Protein AF-A0A932VHF1-F1 (afdb_monomer)

Solvent-accessible surface area (backbone atoms only — not comparable to full-atom values): 12524 Å² total; per-residue (Å²): 137,82,85,86,87,88,78,86,77,78,75,85,73,81,81,75,73,77,76,68,84,76,72,81,66,93,43,79,64,59,48,52,52,53,51,49,56,51,50,53,49,51,51,52,50,51,52,53,49,53,52,50,49,54,50,52,52,52,50,52,52,50,52,51,50,53,51,51,51,53,52,51,55,52,51,53,54,53,53,50,54,52,50,52,55,51,48,54,52,49,52,53,49,49,52,54,50,51,52,50,52,49,51,53,49,52,50,51,60,72,61,60,41,48,7,35,42,37,37,33,39,36,25,66,66,60,70,96,43,62,35,36,40,38,37,25,50,72,85,39,83,73,49,74,48,72,38,45,49,69,54,38,51,43,22,30,73,65,37,74,43,80,78,45,73,48,78,43,72,51,42,78,45,39,40,33,46,37,38,44,41,82,93,46,71,40,63,45,72,47,77,44,80,33,42,63,45,23,34,34,38,35,39,39,36,31,52,94,78,41,56,49,77,49,75,51,74,46,75,51,74,90,127

Mean predicted aligned error: 18.84 Å

Sequence (223 aa):
MKLLLPLLLLSSLPLSAQQKPAQPPQSKEDAAKALRTLQDQIETMRKQRLELEAQAERTLSLEVGERAKRLAMGGEAGALQKLEFLLDSAQNRLIVQRDRIRLLKDVAATNQQTAVVVVLLRADVLPAGALTAALTVDGNPLSTVRLTPVRAKAVAAGAADELYRAEIAPTGHTLKLDFTGQGLTAGESITIPAAPNQVTYVEFVITARKMTATTWTNRATPF

pLDDT: mean 79.03, std 17.4, range [29.81, 95.38]

Nearest PDB structures (foldseek):
  7pmy-assembly1_A  TM=6.555E-01  e=2.485E-03  Homo sapiens
  5a9i-assembly3_C  TM=6.513E-01  e=3.321E-03  Rattus norvegicus
  6d10-assembly1_A  TM=5.425E-01  e=3.007E-02  Pseudomonas aeruginosa PAO1
  5imw-assembly1_A  TM=3.727E-01  e=4.329E-01  Streptococcus intermedius
  7s62-assembly1_A  TM=2.993E-01  e=1.741E+00  Xenopus laevis

Radius of gyration: 53.98 Å; Cα contacts (8 Å, |Δi|>4): 288; chains: 1; bounding box: 94×39×143 Å

Secondary structure (DSSP, 8-state):
----------------------PPPSSHHHHHHHHHHHHHHHHHHHHHHHHHHHHHHHHHHHHHHHHHHHHHHHHHHHHHHHHHHHHHHHHHHHHHHHHHHHHHHHHHHHT---EEEEEEEEES---SS-EEEEEEETTEEEEEEEE-HHHHHHHHTT--EEEEEEEE-SSEEEEEEEEEETTEEEEEEEEEE--TTEEEEEEEEEETTEEEEEEEEEEPPP-

Foldseek 3Di:
DDDDDDDDDPDDPPPPPVCPPPDDDPDPVVVVVVVVVVVVVVVVVVVVVVVVVVVVVVVVVVVVVVVVVVVVVVVVVVVVVVVVVVVVVVVVVVVVVVVVVVVVVVVVVVPCLWFKEWEKEAEQDDPQAKKWKWKDKQNHTDDIDIQGSVNSVVRNVGDIDTRDMDTDDQAWMKMKIWMDDDPQTEIDIDIDRTHGQKYKYKYWYHYPSYIDIDIDMDRHDDD

Structure (mmCIF, N/CA/C/O backbone):
data_AF-A0A932VHF1-F1
#
_entry.id   AF-A0A932VHF1-F1
#
loop_
_atom_site.group_PDB
_atom_site.id
_atom_site.type_symbol
_atom_site.label_atom_id
_atom_site.label_alt_id
_atom_site.label_comp_id
_atom_site.label_asym_id
_atom_site.label_entity_id
_atom_site.label_seq_id
_atom_site.pdbx_PDB_ins_code
_atom_site.Cartn_x
_atom_site.Cartn_y
_atom_site.Cartn_z
_atom_site.occupancy
_atom_site.B_iso_or_equiv
_atom_site.auth_seq_id
_atom_site.auth_comp_id
_atom_site.auth_asym_id
_atom_site.auth_atom_id
_atom_site.pdbx_PDB_model_num
ATOM 1 N N . MET A 1 1 ? -14.701 -26.253 72.334 1.00 38.03 1 MET A N 1
ATOM 2 C CA . MET A 1 1 ? -14.479 -25.123 71.403 1.00 38.03 1 MET A CA 1
ATOM 3 C C . MET A 1 1 ? -15.393 -23.976 71.801 1.00 38.03 1 MET A C 1
ATOM 5 O O . MET A 1 1 ? -16.569 -24.204 72.039 1.00 38.03 1 MET A O 1
ATOM 9 N N . LYS A 1 2 ? -14.803 -22.790 71.965 1.00 36.72 2 LYS A N 1
ATOM 10 C CA . LYS A 1 2 ? -15.413 -21.512 72.357 1.00 36.72 2 LYS A CA 1
ATOM 11 C C . LYS A 1 2 ? -16.277 -20.910 71.228 1.00 36.72 2 LYS A C 1
ATOM 13 O O . LYS A 1 2 ? -15.785 -20.854 70.111 1.00 36.72 2 LYS A O 1
ATOM 18 N N . LEU A 1 3 ? -17.493 -20.462 71.595 1.00 33.34 3 LEU A N 1
ATOM 19 C CA . LEU A 1 3 ? -18.133 -19.132 71.385 1.00 33.34 3 LEU A CA 1
ATOM 20 C C . LEU A 1 3 ? -18.044 -18.473 69.982 1.00 33.34 3 LEU A C 1
ATOM 22 O O . LEU A 1 3 ? -16.965 -18.364 69.424 1.00 33.34 3 LEU A O 1
ATOM 26 N N . LEU A 1 4 ? -19.117 -17.923 69.394 1.00 36.47 4 LEU A N 1
ATOM 27 C CA . LEU A 1 4 ? -19.963 -16.860 69.958 1.00 36.47 4 LEU A CA 1
ATOM 28 C C . LEU A 1 4 ? -21.414 -16.862 69.425 1.00 36.47 4 LEU A C 1
ATOM 30 O O . LEU A 1 4 ? -21.669 -17.068 68.242 1.00 36.47 4 LEU A O 1
ATOM 34 N N . LEU A 1 5 ? -22.322 -16.560 70.358 1.00 32.38 5 LEU A N 1
ATOM 35 C CA . LEU A 1 5 ? -23.770 -16.364 70.262 1.00 32.38 5 LEU A CA 1
ATOM 36 C C . LEU A 1 5 ? -24.205 -15.167 69.387 1.00 32.38 5 LEU A C 1
ATOM 38 O O . LEU A 1 5 ? -23.588 -14.105 69.465 1.00 32.38 5 LEU A O 1
ATOM 42 N N . PRO A 1 6 ? -25.386 -15.263 68.751 1.00 42.19 6 PRO A N 1
ATOM 43 C CA . PRO A 1 6 ? -26.281 -14.145 68.477 1.00 42.19 6 PRO A CA 1
ATOM 44 C C . PRO A 1 6 ? -27.380 -14.076 69.556 1.00 42.19 6 PRO A C 1
ATOM 46 O O . PRO A 1 6 ? -28.031 -15.081 69.809 1.00 42.19 6 PRO A O 1
ATOM 49 N N . LEU A 1 7 ? -27.617 -12.923 70.188 1.00 34.75 7 LEU A N 1
ATOM 50 C CA . LEU A 1 7 ? -28.942 -12.533 70.708 1.00 34.75 7 LEU A CA 1
ATOM 51 C C . LEU A 1 7 ? -28.862 -11.099 71.252 1.00 34.75 7 LEU A C 1
ATOM 53 O O . LEU A 1 7 ? -28.444 -10.858 72.384 1.00 34.75 7 LEU A O 1
ATOM 57 N N . LEU A 1 8 ? -29.259 -10.130 70.430 1.00 37.12 8 LEU A N 1
ATOM 58 C CA . LEU A 1 8 ? -29.641 -8.810 70.921 1.00 37.12 8 LEU A CA 1
ATOM 59 C C . LEU A 1 8 ? -30.986 -8.975 71.635 1.00 37.12 8 LEU A C 1
ATOM 61 O O . LEU A 1 8 ? -32.033 -9.101 71.003 1.00 37.12 8 LEU A O 1
ATOM 65 N N . LEU A 1 9 ? -30.917 -9.042 72.964 1.00 32.25 9 LEU A N 1
ATOM 66 C CA . LEU A 1 9 ? -32.051 -8.929 73.871 1.00 32.25 9 LEU A CA 1
ATOM 67 C C . LEU A 1 9 ? -32.756 -7.592 73.617 1.00 32.25 9 LEU A C 1
ATOM 69 O O . LEU A 1 9 ? -32.236 -6.529 73.957 1.00 32.25 9 LEU A O 1
ATOM 73 N N . LEU A 1 10 ? -33.951 -7.665 73.027 1.00 36.75 10 LEU A N 1
ATOM 74 C CA . LEU A 1 10 ? -34.942 -6.604 73.128 1.00 36.75 10 LEU A CA 1
ATOM 75 C C . LEU A 1 10 ? -35.230 -6.363 74.615 1.00 36.75 10 LEU A C 1
ATOM 77 O O . LEU A 1 10 ? -35.724 -7.242 75.320 1.00 36.75 10 LEU A O 1
ATOM 81 N N . SER A 1 11 ? -34.852 -5.167 75.056 1.00 36.19 11 SER A N 1
ATOM 82 C CA . SER A 1 11 ? -35.578 -4.315 75.996 1.00 36.19 11 SER A CA 1
ATOM 83 C C . SER A 1 11 ? -36.578 -5.018 76.920 1.00 36.19 11 SER A C 1
ATOM 85 O O . SER A 1 11 ? -37.748 -5.229 76.602 1.00 36.19 11 SER A O 1
ATOM 87 N N . SER A 1 12 ? -36.118 -5.238 78.149 1.00 34.84 12 SER A N 1
ATOM 88 C CA . SER A 1 12 ? -36.945 -5.266 79.347 1.00 34.84 12 SER A CA 1
ATOM 89 C C . SER A 1 12 ? -37.823 -4.009 79.419 1.00 34.84 12 SER A C 1
ATOM 91 O O . SER A 1 12 ? -37.374 -2.951 79.860 1.00 34.84 12 SER A O 1
ATOM 93 N N . LEU A 1 13 ? -39.083 -4.125 79.009 1.00 38.25 13 LEU A N 1
ATOM 94 C CA . LEU A 1 13 ? -40.148 -3.299 79.565 1.00 38.25 13 LEU A CA 1
ATOM 95 C C . LEU A 1 13 ? -40.431 -3.851 80.967 1.00 38.25 13 LEU A C 1
ATOM 97 O O . LEU A 1 13 ? -40.866 -5.002 81.073 1.00 38.25 13 LEU A O 1
ATOM 101 N N . PRO A 1 14 ? -40.189 -3.098 82.055 1.00 37.16 14 PRO A N 1
ATOM 102 C CA . PRO A 1 14 ? -40.744 -3.478 83.334 1.00 37.16 14 PRO A CA 1
ATOM 103 C C . PRO A 1 14 ? -42.253 -3.299 83.205 1.00 37.16 14 PRO A C 1
ATOM 105 O O . PRO A 1 14 ? -42.772 -2.183 83.148 1.00 37.16 14 PRO A O 1
ATOM 108 N N . LEU A 1 15 ? -42.965 -4.419 83.149 1.00 29.81 15 LEU A N 1
ATOM 109 C CA . LEU A 1 15 ? -44.373 -4.467 83.493 1.00 29.81 15 LEU A CA 1
ATOM 110 C C . LEU A 1 15 ? -44.467 -4.178 84.999 1.00 29.81 15 LEU A C 1
ATOM 112 O O . LEU A 1 15 ? -44.693 -5.072 85.808 1.00 29.81 15 LEU A O 1
ATOM 116 N N . SER A 1 16 ? -44.259 -2.921 85.390 1.00 34.78 16 SER A N 1
ATOM 117 C CA . SER A 1 16 ? -44.627 -2.416 86.708 1.00 34.78 16 SER A CA 1
ATOM 118 C C . SER A 1 16 ? -46.145 -2.265 86.741 1.00 34.78 16 SER A C 1
ATOM 120 O O . SER A 1 16 ? -46.686 -1.170 86.869 1.00 34.78 16 SER A O 1
ATOM 122 N N . ALA A 1 17 ? -46.849 -3.393 86.632 1.00 36.09 17 ALA A N 1
ATOM 123 C CA . ALA A 1 17 ? -48.134 -3.543 87.279 1.00 36.09 17 ALA A CA 1
ATOM 124 C C . ALA A 1 17 ? -47.831 -3.521 88.779 1.00 36.09 17 ALA A C 1
ATOM 126 O O . ALA A 1 17 ? -47.558 -4.543 89.403 1.00 36.09 17 ALA A O 1
ATOM 127 N N . GLN A 1 18 ? -47.782 -2.317 89.341 1.00 34.38 18 GLN A N 1
ATOM 128 C CA . GLN A 1 18 ? -47.737 -2.102 90.772 1.00 34.38 18 GLN A CA 1
ATOM 129 C C . GLN A 1 18 ? -49.054 -2.653 91.328 1.00 34.38 18 GLN A C 1
ATOM 131 O O . GLN A 1 18 ? -50.063 -1.955 91.405 1.00 34.38 18 GLN A O 1
ATOM 136 N N . GLN A 1 19 ? -49.054 -3.949 91.652 1.00 36.16 19 GLN A N 1
ATOM 137 C CA . GLN A 1 19 ? -50.056 -4.606 92.479 1.00 36.16 19 GLN A CA 1
ATOM 138 C C . GLN A 1 19 ? -50.020 -3.929 93.848 1.00 36.16 19 GLN A C 1
ATOM 140 O O . GLN A 1 19 ? -49.350 -4.359 94.783 1.00 36.16 19 GLN A O 1
ATOM 145 N N . LYS A 1 20 ? -50.753 -2.822 93.958 1.00 35.47 20 LYS A N 1
ATOM 146 C CA . LYS A 1 20 ? -51.320 -2.380 95.224 1.00 35.47 20 LYS A CA 1
ATOM 147 C C . LYS A 1 20 ? -52.225 -3.529 95.694 1.00 35.47 20 LYS A C 1
ATOM 149 O O . LYS A 1 20 ? -52.993 -4.029 94.868 1.00 35.47 20 LYS A O 1
ATOM 154 N N . PRO A 1 21 ? -52.118 -4.005 96.945 1.00 37.16 21 PRO A N 1
ATOM 155 C CA . PRO A 1 21 ? -52.863 -5.176 97.388 1.00 37.16 21 PRO A CA 1
ATOM 156 C C . PRO A 1 21 ? -54.357 -4.864 97.280 1.00 37.16 21 PRO A C 1
ATOM 158 O O . PRO A 1 21 ? -54.880 -4.034 98.020 1.00 37.16 21 PRO A O 1
ATOM 161 N N . ALA A 1 22 ? -55.034 -5.479 96.312 1.00 42.94 22 ALA A N 1
ATOM 162 C CA . ALA A 1 22 ? -56.477 -5.390 96.205 1.00 42.94 22 ALA A CA 1
ATOM 163 C C . ALA A 1 22 ? -57.060 -6.233 97.341 1.00 42.94 22 ALA A C 1
ATOM 165 O O . ALA A 1 22 ? -57.034 -7.464 97.301 1.00 42.94 22 ALA A O 1
ATOM 166 N N . GLN A 1 23 ? -57.529 -5.553 98.386 1.00 54.56 23 GLN A N 1
ATOM 167 C CA . GLN A 1 23 ? -58.406 -6.131 99.397 1.00 54.56 23 GLN A CA 1
ATOM 168 C C . GLN A 1 23 ? -59.559 -6.888 98.710 1.00 54.56 23 GLN A C 1
ATOM 170 O O . GLN A 1 23 ? -60.084 -6.400 97.704 1.00 54.56 23 GLN A O 1
ATOM 175 N N . PRO A 1 24 ? -59.960 -8.067 99.222 1.00 45.88 24 PRO A N 1
ATOM 176 C CA . PRO A 1 24 ? -61.047 -8.835 98.629 1.00 45.88 24 PRO A CA 1
ATOM 177 C C . PRO A 1 24 ? -62.340 -7.997 98.629 1.00 45.88 24 PRO A C 1
ATOM 179 O O . PRO A 1 24 ? -62.633 -7.335 99.629 1.00 45.88 24 PRO A O 1
ATOM 182 N N . PRO A 1 25 ? -63.113 -7.992 97.528 1.00 45.28 25 PRO A N 1
ATOM 183 C CA . PRO A 1 25 ? -64.295 -7.147 97.398 1.00 45.28 25 PRO A CA 1
ATOM 184 C C . PRO A 1 25 ? -65.364 -7.584 98.405 1.00 45.28 25 PRO A C 1
ATOM 186 O O . PRO A 1 25 ? -65.826 -8.723 98.376 1.00 45.28 25 PRO A O 1
ATOM 189 N N . GLN A 1 26 ? -65.767 -6.676 99.298 1.00 53.22 26 GLN A N 1
ATOM 190 C CA . GLN A 1 26 ? -66.780 -6.952 100.324 1.00 53.22 26 GLN A CA 1
ATOM 191 C C . GLN A 1 26 ? -68.229 -6.893 99.791 1.00 53.22 26 GLN A C 1
ATOM 193 O O . GLN A 1 26 ? -69.165 -7.168 100.537 1.00 53.22 26 GLN A O 1
ATOM 198 N N . SER A 1 27 ? -68.443 -6.627 98.494 1.00 59.09 27 SER A N 1
ATOM 199 C CA . SER A 1 27 ? -69.747 -6.748 97.829 1.00 59.09 27 SER A CA 1
ATOM 200 C C . SER A 1 27 ? -69.594 -7.090 96.335 1.00 59.09 27 SER A C 1
ATOM 202 O O . SER A 1 27 ? -68.606 -6.725 95.693 1.00 59.09 27 SER A O 1
ATOM 204 N N . LYS A 1 28 ? -70.580 -7.788 95.745 1.00 60.84 28 LYS A N 1
ATOM 205 C CA . LYS A 1 28 ? -70.592 -8.154 94.308 1.00 60.84 28 LYS A CA 1
ATOM 206 C C . LYS A 1 28 ? -70.558 -6.931 93.375 1.00 60.84 28 LYS A C 1
ATOM 208 O O . LYS A 1 28 ? -70.163 -7.049 92.218 1.00 60.84 28 LYS A O 1
ATOM 213 N N . GLU A 1 29 ? -70.965 -5.769 93.874 1.00 67.00 29 GLU A N 1
ATOM 214 C CA . GLU A 1 29 ? -71.113 -4.533 93.106 1.00 67.00 29 GLU A CA 1
ATOM 215 C C . GLU A 1 29 ? -69.773 -3.802 92.912 1.00 67.00 29 GLU A C 1
ATOM 217 O O . GLU A 1 29 ? -69.494 -3.286 91.827 1.00 67.00 29 GLU A O 1
ATOM 222 N N . ASP A 1 30 ? -68.884 -3.852 93.909 1.00 65.94 30 ASP A N 1
ATOM 223 C CA . ASP A 1 30 ? -67.534 -3.277 93.824 1.00 65.94 30 ASP A CA 1
ATOM 224 C C . ASP A 1 30 ? -66.608 -4.109 92.927 1.00 65.94 30 ASP A C 1
ATOM 226 O O . ASP A 1 30 ? -65.811 -3.560 92.162 1.00 65.94 30 ASP A O 1
ATOM 230 N N . ALA A 1 31 ? -66.778 -5.436 92.934 1.00 69.44 31 ALA A N 1
ATOM 231 C CA . ALA A 1 31 ? -66.100 -6.329 91.996 1.00 69.44 31 ALA A CA 1
ATOM 232 C C . ALA A 1 31 ? -66.502 -6.033 90.538 1.00 69.44 31 ALA A C 1
ATOM 234 O O . ALA A 1 31 ? -65.650 -6.003 89.650 1.00 69.44 31 ALA A O 1
ATOM 235 N N . ALA A 1 32 ? -67.785 -5.752 90.285 1.00 78.69 32 ALA A N 1
ATOM 236 C CA . ALA A 1 32 ? -68.273 -5.401 88.953 1.00 78.69 32 ALA A CA 1
ATOM 237 C C . ALA A 1 32 ? -67.729 -4.045 88.462 1.00 78.69 32 ALA A C 1
ATOM 239 O O . ALA A 1 32 ? -67.396 -3.908 87.284 1.00 78.69 32 ALA A O 1
ATOM 240 N N . LYS A 1 33 ? -67.585 -3.053 89.352 1.00 79.81 33 LYS A N 1
ATOM 241 C CA . LYS A 1 33 ? -66.959 -1.759 89.021 1.00 79.81 33 LYS A CA 1
ATOM 242 C C . LYS A 1 33 ? -65.469 -1.906 88.706 1.00 79.81 33 LYS A C 1
ATOM 244 O O . LYS A 1 33 ? -65.022 -1.362 87.701 1.00 79.81 33 LYS A O 1
ATOM 249 N N . ALA A 1 34 ? -64.729 -2.687 89.496 1.00 76.69 34 ALA A N 1
ATOM 250 C CA . ALA A 1 34 ? -63.311 -2.956 89.246 1.00 76.69 34 ALA A CA 1
ATOM 251 C C . ALA A 1 34 ? -63.085 -3.668 87.897 1.00 76.69 34 ALA A C 1
ATOM 253 O O . ALA A 1 34 ? -62.189 -3.297 87.136 1.00 76.69 34 ALA A O 1
ATOM 254 N N . LEU A 1 35 ? -63.941 -4.639 87.556 1.00 81.75 35 LEU A N 1
ATOM 255 C CA . LEU A 1 35 ? -63.897 -5.317 86.258 1.00 81.75 35 LEU A CA 1
ATOM 256 C C . LEU A 1 35 ? -64.173 -4.358 85.094 1.00 81.75 35 LEU A C 1
ATOM 258 O O . LEU A 1 35 ? -63.446 -4.405 84.108 1.00 81.75 35 LEU A O 1
ATOM 262 N N . ARG A 1 36 ? -65.146 -3.444 85.224 1.00 82.00 36 ARG A N 1
ATOM 263 C CA . ARG A 1 36 ? -65.405 -2.410 84.204 1.00 82.00 36 ARG A CA 1
ATOM 264 C C . ARG A 1 36 ? -64.213 -1.472 84.020 1.00 82.00 36 ARG A C 1
ATOM 266 O O . ARG A 1 36 ? -63.794 -1.255 82.892 1.00 82.00 36 ARG A O 1
ATOM 273 N N . THR A 1 37 ? -63.594 -1.002 85.106 1.00 85.06 37 THR A N 1
ATOM 274 C CA . THR A 1 37 ? -62.398 -0.145 85.005 1.00 85.06 37 THR A CA 1
ATOM 275 C C . THR A 1 37 ? -61.206 -0.855 84.362 1.00 85.06 37 THR A C 1
ATOM 277 O O . THR A 1 37 ? -60.460 -0.239 83.606 1.00 85.06 37 THR A O 1
ATOM 280 N N . LEU A 1 38 ? -61.036 -2.159 84.616 1.00 82.62 38 LEU A N 1
ATOM 281 C CA . LEU A 1 38 ? -60.012 -2.966 83.949 1.00 82.62 38 LEU A CA 1
ATOM 282 C C . LEU A 1 38 ? -60.337 -3.172 82.465 1.00 82.62 38 LEU A C 1
ATOM 284 O O . LEU A 1 38 ? -59.434 -3.166 81.633 1.00 82.62 38 LEU A O 1
ATOM 288 N N . GLN A 1 39 ? -61.614 -3.323 82.122 1.00 86.81 39 GLN A N 1
ATOM 289 C CA . GLN A 1 39 ? -62.068 -3.473 80.744 1.00 86.81 39 GLN A CA 1
ATOM 290 C C . GLN A 1 39 ? -61.815 -2.193 79.929 1.00 86.81 39 GLN A C 1
ATOM 292 O O . GLN A 1 39 ? -61.227 -2.272 78.851 1.00 86.81 39 GLN A O 1
ATOM 297 N N . ASP A 1 40 ? -62.111 -1.020 80.494 1.00 89.62 40 ASP A N 1
ATOM 298 C CA . ASP A 1 40 ? -61.806 0.282 79.883 1.00 89.62 40 ASP A CA 1
ATOM 299 C C . ASP A 1 40 ? -60.289 0.515 79.739 1.00 89.62 40 ASP A C 1
ATOM 301 O O . ASP A 1 40 ? -59.812 1.033 78.723 1.00 89.62 40 ASP A O 1
ATOM 305 N N . GLN A 1 41 ? -59.491 0.086 80.727 1.00 87.25 41 GLN A N 1
ATOM 306 C CA . GLN A 1 41 ? -58.026 0.115 80.633 1.00 87.25 41 GLN A CA 1
ATOM 307 C C . GLN A 1 41 ? -57.501 -0.785 79.508 1.00 87.25 41 GLN A C 1
ATOM 309 O O . GLN A 1 41 ? -56.590 -0.403 78.779 1.00 87.25 41 GLN A O 1
ATOM 314 N N . ILE A 1 42 ? -58.088 -1.964 79.305 1.00 88.31 42 ILE A N 1
ATOM 315 C CA . ILE A 1 42 ? -57.703 -2.846 78.197 1.00 88.31 42 ILE A CA 1
ATOM 316 C C . ILE A 1 42 ? -58.061 -2.211 76.848 1.00 88.31 42 ILE A C 1
ATOM 318 O O . ILE A 1 42 ? -57.267 -2.288 75.909 1.00 88.31 42 ILE A O 1
ATOM 322 N N . GLU A 1 43 ? -59.222 -1.568 76.726 1.00 91.00 43 GLU A N 1
ATOM 323 C CA . GLU A 1 43 ? -59.622 -0.899 75.484 1.00 91.00 43 GLU A CA 1
ATOM 324 C C . GLU A 1 43 ? -58.734 0.302 75.149 1.00 91.00 43 GLU A C 1
ATOM 326 O O . GLU A 1 43 ? -58.304 0.458 74.003 1.00 91.00 43 GLU A O 1
ATOM 331 N N . THR A 1 44 ? -58.398 1.120 76.145 1.00 90.25 44 THR A N 1
ATOM 332 C CA . THR A 1 44 ? -57.468 2.247 75.974 1.00 90.25 44 THR A CA 1
ATOM 333 C C . THR A 1 44 ? -56.061 1.777 75.609 1.00 90.25 44 THR A C 1
ATOM 335 O O . THR A 1 44 ? -55.486 2.290 74.648 1.00 90.25 44 THR A O 1
ATOM 338 N N . MET A 1 45 ? -55.541 0.739 76.270 1.00 85.31 45 MET A N 1
ATOM 339 C CA . MET A 1 45 ? -54.242 0.144 75.929 1.00 85.31 45 MET A CA 1
ATOM 340 C C . MET A 1 45 ? -54.227 -0.458 74.517 1.00 85.31 45 MET A C 1
ATOM 342 O O . MET A 1 45 ? -53.226 -0.358 73.810 1.00 85.31 45 MET A O 1
ATOM 346 N N . ARG A 1 46 ? -55.337 -1.054 74.062 1.00 90.56 46 ARG A N 1
ATOM 347 C CA . ARG A 1 46 ? -55.466 -1.555 72.682 1.00 90.56 46 ARG A CA 1
ATOM 348 C C . ARG A 1 46 ? -55.432 -0.426 71.655 1.00 90.56 46 ARG A C 1
ATOM 350 O O . ARG A 1 46 ? -54.751 -0.572 70.644 1.00 90.56 46 ARG A O 1
ATOM 357 N N . LYS A 1 47 ? -56.116 0.693 71.917 1.00 92.00 47 LYS A N 1
ATOM 358 C CA . LYS A 1 47 ? -56.074 1.879 71.044 1.00 92.00 47 LYS A CA 1
ATOM 359 C C . LYS A 1 47 ? -54.668 2.473 70.967 1.00 92.00 47 LYS A C 1
ATOM 361 O O . LYS A 1 47 ? -54.169 2.687 69.869 1.00 92.00 47 LYS A O 1
ATOM 366 N N . GLN A 1 48 ? -54.000 2.641 72.108 1.00 89.69 48 GLN A N 1
ATOM 367 C CA . GLN A 1 48 ? -52.619 3.134 72.154 1.00 89.69 48 GLN A CA 1
ATOM 368 C C . GLN A 1 48 ? -51.648 2.206 71.420 1.00 89.69 48 GLN A C 1
ATOM 370 O O . GLN A 1 48 ? -50.780 2.675 70.691 1.00 89.69 48 GLN A O 1
ATOM 375 N N . ARG A 1 49 ? -51.809 0.884 71.564 1.00 87.44 49 ARG A N 1
ATOM 376 C CA . ARG A 1 49 ? -50.998 -0.085 70.820 1.00 87.44 49 ARG A CA 1
ATOM 377 C C . ARG A 1 49 ? -51.198 0.062 69.314 1.00 87.44 49 ARG A C 1
ATOM 379 O O . ARG A 1 49 ? -50.211 0.079 68.592 1.00 87.44 49 ARG A O 1
ATOM 386 N N . LEU A 1 50 ? -52.443 0.198 68.859 1.00 93.12 50 LEU A N 1
ATOM 387 C CA . LEU A 1 50 ? -52.759 0.372 67.442 1.00 93.12 50 LEU A CA 1
ATOM 388 C C . LEU A 1 50 ? -52.143 1.663 66.877 1.00 93.12 50 LEU A C 1
ATOM 390 O O . LEU A 1 50 ? -51.590 1.659 65.783 1.00 93.12 50 LEU A O 1
ATOM 394 N N . GLU A 1 51 ? -52.207 2.765 67.627 1.00 92.25 51 GLU A N 1
ATOM 395 C CA . GLU A 1 51 ? -51.606 4.039 67.220 1.00 92.25 51 GLU A CA 1
ATOM 396 C C . GLU A 1 51 ? -50.079 3.969 67.162 1.00 92.25 51 GLU A C 1
ATOM 398 O O . GLU A 1 51 ? -49.480 4.460 66.205 1.00 92.25 51 GLU A O 1
ATOM 403 N N . LEU A 1 52 ? -49.444 3.330 68.149 1.00 88.94 52 LEU A N 1
ATOM 404 C CA . LEU A 1 52 ? -47.996 3.123 68.160 1.00 88.94 52 LEU A CA 1
ATOM 405 C C . LEU A 1 52 ? -47.544 2.194 67.033 1.00 88.94 52 LEU A C 1
ATOM 407 O O . LEU A 1 52 ? -46.515 2.447 66.416 1.00 88.94 52 LEU A O 1
ATOM 411 N N . GLU A 1 53 ? -48.315 1.151 66.738 1.00 88.50 53 GLU A N 1
ATOM 412 C CA . GLU A 1 53 ? -48.051 0.237 65.628 1.00 88.50 53 GLU A CA 1
ATOM 413 C C . GLU A 1 53 ? -48.171 0.966 64.282 1.00 88.50 53 GLU A C 1
ATOM 415 O O . GLU A 1 53 ? -47.259 0.888 63.463 1.00 88.50 53 GLU A O 1
ATOM 420 N N . ALA A 1 54 ? -49.201 1.800 64.105 1.00 91.31 54 ALA A N 1
ATOM 421 C CA . ALA A 1 54 ? -49.352 2.636 62.915 1.00 91.31 54 ALA A CA 1
ATOM 422 C C . ALA A 1 54 ? -48.245 3.701 62.782 1.00 91.31 54 ALA A C 1
ATOM 424 O O . ALA A 1 54 ? -47.800 4.006 61.673 1.00 91.31 54 ALA A O 1
ATOM 425 N N . GLN A 1 55 ? -47.782 4.289 63.890 1.00 90.50 55 GLN A N 1
ATOM 426 C CA . GLN A 1 55 ? -46.643 5.212 63.874 1.00 90.50 55 GLN A CA 1
ATOM 427 C C . GLN A 1 55 ? -45.338 4.493 63.524 1.00 90.50 55 GLN A C 1
ATOM 429 O O . GLN A 1 55 ? -44.587 4.996 62.689 1.00 90.50 55 GLN A O 1
ATOM 434 N N . ALA A 1 56 ? -45.098 3.316 64.103 1.00 87.69 56 ALA A N 1
ATOM 435 C CA . ALA A 1 56 ? -43.929 2.495 63.810 1.00 87.69 56 ALA A CA 1
ATOM 436 C C . ALA A 1 56 ? -43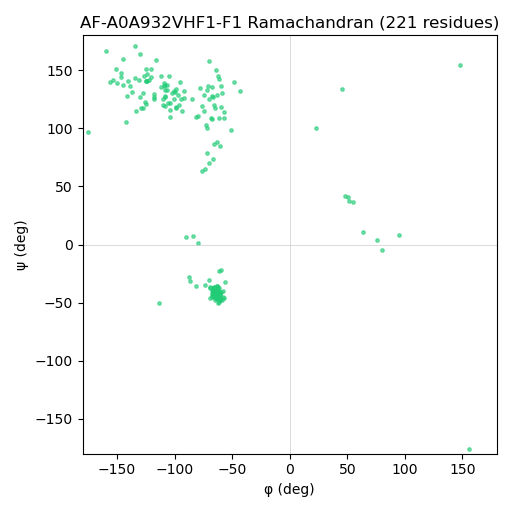.913 2.024 62.349 1.00 87.69 56 ALA A C 1
ATOM 438 O O . ALA A 1 56 ? -42.867 2.039 61.707 1.00 87.69 56 ALA A O 1
ATOM 439 N N . GLU A 1 57 ? -45.067 1.658 61.790 1.00 92.06 57 GLU A N 1
ATOM 440 C CA . GLU A 1 57 ? -45.183 1.255 60.387 1.00 92.06 57 GLU A CA 1
ATOM 441 C C . GLU A 1 57 ? -44.910 2.426 59.429 1.00 92.06 57 GLU A C 1
ATOM 443 O O . GLU A 1 57 ? -44.231 2.267 58.409 1.00 92.06 57 GLU A O 1
ATOM 448 N N . ARG A 1 58 ? -45.356 3.640 59.781 1.00 90.00 58 ARG A N 1
ATOM 449 C CA . ARG A 1 58 ? -45.047 4.857 59.013 1.00 90.00 58 ARG A CA 1
ATOM 450 C C . ARG A 1 58 ? -43.561 5.200 59.040 1.00 90.00 58 ARG A C 1
ATOM 452 O O . ARG A 1 58 ? -43.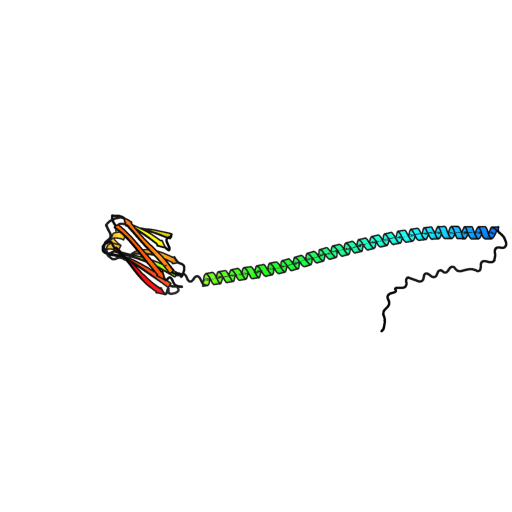010 5.524 57.990 1.00 90.00 58 ARG A O 1
ATOM 459 N N . THR A 1 59 ? -42.906 5.139 60.199 1.00 91.19 59 THR A N 1
ATOM 460 C CA . THR A 1 59 ? -41.466 5.431 60.293 1.00 91.19 59 THR A CA 1
ATOM 461 C C . THR A 1 59 ? -40.638 4.386 59.554 1.00 91.19 59 THR A C 1
ATOM 463 O O . THR A 1 59 ? -39.760 4.762 58.781 1.00 91.19 59 THR A O 1
ATOM 466 N N . LEU A 1 60 ? -40.980 3.099 59.681 1.00 89.81 60 LEU A N 1
ATOM 467 C CA . LEU A 1 60 ? -40.355 2.022 58.907 1.00 89.81 60 LEU A CA 1
ATOM 468 C C . LEU A 1 60 ? -40.494 2.248 57.402 1.00 89.81 60 LEU A C 1
ATOM 470 O O . LEU A 1 60 ? -39.518 2.122 56.668 1.00 89.81 60 LEU A O 1
ATOM 474 N N . SER A 1 61 ? -41.684 2.627 56.936 1.00 88.94 61 SER A N 1
ATOM 475 C CA . SER A 1 61 ? -41.925 2.884 55.513 1.00 88.94 61 SER A CA 1
ATOM 476 C C . SER A 1 61 ? -41.064 4.037 54.982 1.00 88.94 61 SER A C 1
ATOM 478 O O . SER A 1 61 ? -40.507 3.944 53.886 1.00 88.94 61 SER A O 1
ATOM 480 N N . LEU A 1 62 ? -40.903 5.105 55.770 1.00 91.50 62 LEU A N 1
ATOM 481 C CA . LEU A 1 62 ? -40.047 6.242 55.419 1.00 91.50 62 LEU A CA 1
ATOM 482 C C . LEU A 1 62 ? -38.562 5.862 55.404 1.00 91.50 62 LEU A C 1
ATOM 484 O O . LEU A 1 62 ? -37.856 6.194 54.454 1.00 91.50 62 LEU A O 1
ATOM 488 N N . GLU A 1 63 ? -38.086 5.130 56.412 1.00 89.88 63 GLU A N 1
ATOM 489 C CA . GLU A 1 63 ? -36.692 4.677 56.477 1.00 89.88 63 GLU A CA 1
ATOM 490 C C . GLU A 1 63 ? -36.341 3.717 55.339 1.00 89.88 63 GLU A C 1
ATOM 492 O O . GLU A 1 63 ? -35.271 3.827 54.735 1.00 89.88 63 GLU A O 1
ATOM 497 N N . VAL A 1 64 ? -37.248 2.794 55.011 1.00 90.50 64 VAL A N 1
ATOM 498 C CA . VAL A 1 64 ? -37.082 1.878 53.879 1.00 90.50 64 VAL A CA 1
ATOM 499 C C . VAL A 1 64 ? -37.043 2.659 52.564 1.00 90.50 64 VAL A C 1
ATOM 501 O O . VAL A 1 64 ? -36.167 2.394 51.738 1.00 90.50 64 VAL A O 1
ATOM 504 N N . GLY A 1 65 ? -37.913 3.657 52.387 1.00 88.19 65 GLY A N 1
ATOM 505 C CA . GLY A 1 65 ? -37.905 4.538 51.215 1.00 88.19 65 GLY A CA 1
ATOM 506 C C . GLY A 1 65 ? -36.598 5.325 51.064 1.00 88.19 65 GLY A C 1
ATOM 507 O O . GLY A 1 65 ? -35.982 5.318 49.997 1.00 88.19 65 GLY A O 1
ATOM 508 N N . GLU A 1 66 ? -36.117 5.939 52.145 1.00 88.69 66 GLU A N 1
ATOM 509 C CA . GLU A 1 66 ? -34.846 6.673 52.167 1.00 88.69 66 GLU A CA 1
ATOM 510 C C . GLU A 1 66 ? -33.644 5.759 51.899 1.00 88.69 66 GLU A C 1
ATOM 512 O O . GLU A 1 66 ? -32.736 6.106 51.138 1.00 88.69 66 GLU A O 1
ATOM 517 N N . ARG A 1 67 ? -33.640 4.550 52.469 1.00 84.69 67 ARG A N 1
ATOM 518 C CA . ARG A 1 67 ? -32.583 3.564 52.227 1.00 84.69 67 ARG A CA 1
ATOM 519 C C . ARG A 1 67 ? -32.580 3.083 50.778 1.00 84.69 67 ARG A C 1
ATOM 521 O O . ARG A 1 67 ? -31.505 2.985 50.188 1.00 84.69 67 ARG A O 1
ATOM 528 N N . ALA A 1 68 ? -33.749 2.830 50.191 1.00 82.50 68 ALA A N 1
ATOM 529 C CA . ALA A 1 68 ? -33.874 2.461 48.783 1.00 82.50 68 ALA A CA 1
ATOM 530 C C . ALA A 1 68 ? -33.355 3.578 47.863 1.00 82.50 68 ALA A C 1
ATOM 532 O O . ALA A 1 68 ? -32.577 3.308 46.948 1.00 82.50 68 ALA A O 1
ATOM 533 N N . LYS A 1 69 ? -33.692 4.840 48.159 1.00 82.38 69 LYS A N 1
ATOM 534 C CA . LYS A 1 69 ? -33.210 6.010 47.412 1.00 82.38 69 LYS A CA 1
ATOM 535 C C . LYS A 1 69 ? -31.687 6.165 47.482 1.00 82.38 69 LYS A C 1
ATOM 537 O O . LYS A 1 69 ? -31.051 6.388 46.454 1.00 82.38 69 LYS A O 1
ATOM 542 N N . ARG A 1 70 ? -31.081 5.985 48.663 1.00 79.00 70 ARG A N 1
ATOM 543 C CA . ARG A 1 70 ? -29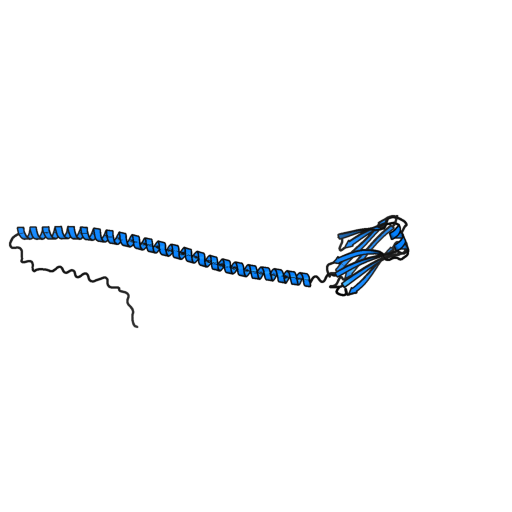.612 6.013 48.820 1.00 79.00 70 ARG 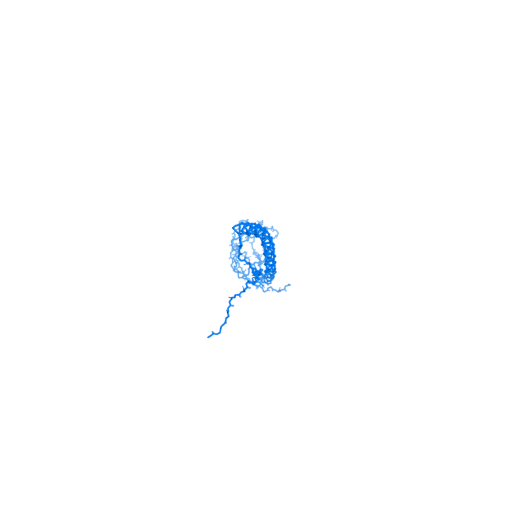A CA 1
ATOM 544 C C . ARG A 1 70 ? -28.921 4.885 48.058 1.00 79.00 70 ARG A C 1
ATOM 546 O O . ARG A 1 70 ? -27.876 5.118 47.459 1.00 79.00 70 ARG A O 1
ATOM 553 N N . LEU A 1 71 ? -29.491 3.679 48.066 1.00 79.62 71 LEU A N 1
ATOM 554 C CA . LEU A 1 71 ? -28.946 2.543 47.316 1.00 79.62 71 LEU A CA 1
ATOM 555 C C . LEU A 1 71 ? -29.042 2.762 45.800 1.00 79.62 71 LEU A C 1
ATOM 557 O O . LEU A 1 71 ? -28.084 2.461 45.094 1.00 79.62 71 LEU A O 1
ATOM 561 N N . ALA A 1 72 ? -30.148 3.330 45.311 1.00 81.31 72 ALA A N 1
ATOM 562 C CA . ALA A 1 72 ? -30.317 3.671 43.899 1.00 81.31 72 ALA A CA 1
ATOM 563 C C . ALA A 1 72 ? -29.278 4.706 43.435 1.00 81.31 72 ALA A C 1
ATOM 565 O O . ALA A 1 72 ? -28.545 4.452 42.482 1.00 81.31 72 ALA A O 1
ATOM 566 N N . MET A 1 73 ? -29.126 5.810 44.175 1.00 83.50 73 MET A N 1
ATOM 567 C CA . MET A 1 73 ? -28.111 6.832 43.883 1.00 83.50 73 MET A CA 1
ATOM 568 C C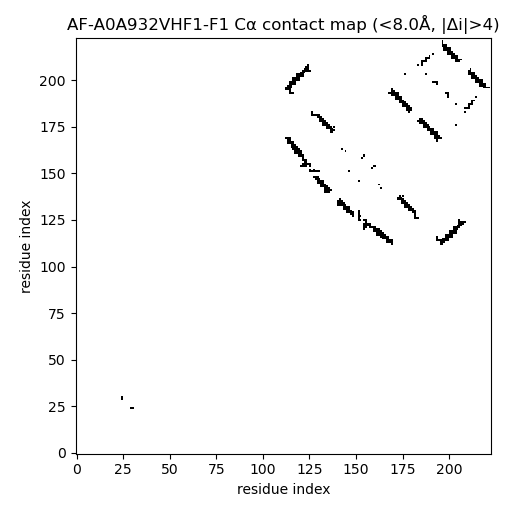 . MET A 1 73 ? -26.681 6.274 43.958 1.00 83.50 73 MET A C 1
ATOM 570 O O . MET A 1 73 ? -25.833 6.625 43.141 1.00 83.50 73 MET A O 1
ATOM 574 N N . GLY A 1 74 ? -26.402 5.372 44.905 1.00 84.75 74 GLY A N 1
ATOM 575 C CA . GLY A 1 74 ? -25.108 4.690 44.996 1.00 84.75 74 GLY A CA 1
ATOM 576 C C . GLY A 1 74 ? -24.824 3.775 43.799 1.00 84.75 74 GLY A C 1
ATOM 577 O O . GLY A 1 74 ? -23.692 3.717 43.321 1.00 84.75 74 GLY A O 1
ATOM 578 N N . GLY A 1 75 ? -25.852 3.096 43.281 1.00 83.75 75 GLY A N 1
ATOM 579 C CA . GLY A 1 75 ? -25.758 2.282 42.068 1.00 83.75 75 GLY A CA 1
ATOM 580 C C . GLY A 1 75 ? -25.493 3.116 40.814 1.00 83.75 75 GLY A C 1
ATOM 581 O O . GLY A 1 75 ? -24.630 2.758 40.013 1.00 83.75 75 GLY A O 1
ATOM 582 N N . GLU A 1 76 ? -26.176 4.253 40.671 1.00 81.31 76 GLU A N 1
ATOM 583 C CA . GLU A 1 76 ? -25.963 5.198 39.567 1.00 81.31 76 GLU A CA 1
ATOM 584 C C . GLU A 1 76 ? -24.557 5.811 39.603 1.00 81.31 76 GLU A C 1
ATOM 586 O O . GLU A 1 76 ? -23.861 5.819 38.587 1.00 81.31 76 GLU A O 1
ATOM 591 N N . ALA A 1 77 ? -24.086 6.236 40.780 1.00 81.50 77 ALA A N 1
ATOM 592 C CA . ALA A 1 77 ? -22.725 6.743 40.951 1.00 81.50 77 ALA A CA 1
ATOM 593 C C . ALA A 1 77 ? -21.664 5.685 40.590 1.00 81.50 77 ALA A C 1
ATOM 595 O O . ALA A 1 77 ? -20.696 5.984 39.889 1.00 81.50 77 ALA A O 1
ATOM 596 N N . GLY A 1 78 ? -21.870 4.426 40.996 1.00 84.19 78 GLY A N 1
ATOM 597 C CA . GLY A 1 78 ? -20.979 3.321 40.632 1.00 84.19 78 GLY A CA 1
ATOM 598 C C . GLY A 1 78 ? -20.984 3.002 39.132 1.00 84.19 78 GLY A C 1
ATOM 599 O O . GLY A 1 78 ? -19.938 2.693 38.557 1.00 84.19 78 GLY A O 1
ATOM 600 N N . ALA A 1 79 ? -22.141 3.106 38.472 1.00 82.56 79 ALA A N 1
ATOM 601 C CA . ALA A 1 79 ? -22.253 2.920 37.027 1.00 82.56 79 ALA A CA 1
ATOM 602 C C . ALA A 1 79 ? -21.503 4.014 36.247 1.00 82.56 79 ALA A C 1
ATOM 604 O O . ALA A 1 79 ? -20.796 3.698 35.288 1.00 82.56 79 ALA A O 1
ATOM 605 N N . LEU A 1 80 ? -21.599 5.273 36.689 1.00 87.75 80 LEU A N 1
ATOM 606 C CA . LEU A 1 80 ? -20.863 6.397 36.100 1.00 87.75 80 LEU A CA 1
ATOM 607 C C . LEU A 1 80 ? -19.349 6.232 36.259 1.00 87.75 80 LEU A C 1
ATOM 609 O O . LEU A 1 80 ? -18.621 6.341 35.276 1.00 87.75 80 LEU A O 1
ATOM 613 N N . GLN A 1 81 ? -18.881 5.863 37.452 1.00 88.56 81 GLN A N 1
ATOM 614 C CA . GLN A 1 81 ? -17.455 5.630 37.698 1.00 88.56 81 GLN A CA 1
ATOM 615 C C . GLN A 1 81 ? -16.901 4.477 36.843 1.00 88.56 81 GLN A C 1
ATOM 617 O O . GLN A 1 81 ? -15.776 4.528 36.343 1.00 88.56 81 GLN A O 1
ATOM 622 N N . LYS A 1 82 ? -17.702 3.427 36.624 1.00 88.56 82 LYS A N 1
ATOM 623 C CA . LYS A 1 82 ? -17.323 2.318 35.740 1.00 88.56 82 LYS A CA 1
ATOM 624 C C . LYS A 1 82 ? -17.248 2.753 34.275 1.00 88.56 82 LYS A C 1
ATOM 626 O O . LYS A 1 82 ? -16.357 2.297 33.561 1.00 88.56 82 LYS A O 1
ATOM 631 N N . LEU A 1 83 ? -18.164 3.611 33.823 1.00 90.50 83 LEU A N 1
ATOM 632 C CA . LEU A 1 83 ? -18.128 4.185 32.476 1.00 90.50 83 LEU A CA 1
ATOM 633 C C . LEU A 1 83 ? -16.900 5.073 32.271 1.00 90.50 83 LEU A C 1
ATOM 635 O O . LEU A 1 83 ? -16.250 4.945 31.239 1.00 90.50 83 LEU A O 1
ATOM 639 N N . GLU A 1 84 ? -16.550 5.902 33.251 1.00 92.88 84 GLU A N 1
ATOM 640 C CA . GLU A 1 84 ? -15.347 6.740 33.219 1.00 92.88 84 GLU A CA 1
ATOM 641 C C . GLU A 1 84 ? -14.078 5.889 33.077 1.00 92.88 84 GLU A C 1
ATOM 643 O O . GLU A 1 84 ? -13.294 6.091 32.153 1.00 92.88 84 GLU A O 1
ATOM 648 N N . PHE A 1 85 ? -13.945 4.828 33.881 1.00 92.94 85 PHE A N 1
ATOM 649 C CA . PHE A 1 85 ? -12.820 3.896 33.762 1.00 92.94 85 PHE A CA 1
ATOM 650 C C . PHE A 1 85 ? -12.746 3.214 32.384 1.00 92.94 85 PHE A C 1
ATOM 652 O O . PHE A 1 85 ? -11.664 3.028 31.818 1.00 92.94 85 PHE A O 1
ATOM 659 N N . LEU A 1 86 ? -13.895 2.819 31.823 1.00 92.06 86 LEU A N 1
ATOM 660 C CA . LEU A 1 86 ? -13.947 2.235 30.482 1.00 92.06 86 LEU A CA 1
ATOM 661 C C . LEU A 1 86 ? -13.571 3.256 29.404 1.00 92.06 86 LEU A C 1
ATOM 663 O O . LEU A 1 86 ? -12.887 2.887 28.447 1.00 92.06 86 LEU A O 1
ATOM 667 N N . LEU A 1 87 ? -13.983 4.515 29.563 1.00 94.38 87 LEU A N 1
ATOM 668 C CA . LEU A 1 87 ? -13.651 5.601 28.649 1.00 94.38 87 LEU A CA 1
ATOM 669 C C . LEU A 1 87 ? -12.144 5.880 28.658 1.00 94.38 87 LEU A C 1
ATOM 671 O O . LEU A 1 87 ? -11.534 5.892 27.592 1.00 94.38 87 LEU A O 1
ATOM 675 N N . ASP A 1 88 ? -11.529 5.996 29.834 1.00 94.62 88 ASP A N 1
ATOM 676 C CA . ASP A 1 88 ? -10.081 6.191 29.983 1.00 94.62 88 ASP A CA 1
ATOM 677 C C . ASP A 1 88 ? -9.289 5.022 29.386 1.00 94.62 88 ASP A C 1
ATOM 679 O O . ASP A 1 88 ? -8.304 5.208 28.664 1.00 94.62 88 ASP A O 1
ATOM 683 N N . SER A 1 89 ? -9.751 3.788 29.618 1.00 93.38 89 SER A N 1
ATOM 684 C CA . SER A 1 89 ? -9.146 2.603 29.007 1.00 93.38 89 SER A CA 1
ATOM 685 C C . SER A 1 89 ? -9.257 2.633 27.479 1.00 93.38 89 SER A C 1
ATOM 687 O O . SER A 1 89 ? -8.290 2.318 26.780 1.00 93.38 89 SER A O 1
ATOM 689 N N . ALA A 1 90 ? -10.414 3.030 26.943 1.00 90.31 90 ALA A N 1
ATOM 690 C CA . ALA A 1 90 ? -10.632 3.146 25.506 1.00 90.31 90 ALA A CA 1
ATOM 691 C C . ALA A 1 90 ? -9.759 4.248 24.885 1.00 90.31 90 ALA A C 1
ATOM 693 O O . ALA A 1 90 ? -9.119 4.006 23.860 1.00 90.31 90 ALA A O 1
ATOM 694 N N . GLN A 1 91 ? -9.662 5.416 25.522 1.00 93.75 91 GLN A N 1
ATOM 695 C CA . GLN A 1 91 ? -8.809 6.520 25.075 1.00 93.75 91 GLN A CA 1
ATOM 696 C C . GLN A 1 91 ? -7.331 6.113 25.042 1.00 93.75 91 GLN A C 1
ATOM 698 O O . GLN A 1 91 ? -6.664 6.309 24.023 1.00 93.75 91 GLN A O 1
ATOM 703 N N . ASN A 1 92 ? -6.834 5.449 26.091 1.00 93.19 92 ASN A N 1
ATOM 704 C CA . ASN A 1 92 ? -5.462 4.936 26.119 1.00 93.19 92 ASN A CA 1
ATOM 705 C C . ASN A 1 92 ? -5.199 3.916 25.004 1.00 93.19 92 ASN A C 1
ATOM 707 O O . ASN A 1 92 ? -4.164 3.974 24.337 1.00 93.19 92 ASN A O 1
ATOM 711 N N . ARG A 1 93 ? -6.146 3.007 24.738 1.00 91.94 93 ARG A N 1
ATOM 712 C CA . ARG A 1 93 ? -6.021 2.051 23.626 1.00 91.94 93 ARG A CA 1
ATOM 713 C C . ARG A 1 93 ? -5.975 2.751 22.270 1.00 91.94 93 ARG A C 1
ATOM 715 O O . ARG A 1 93 ? -5.175 2.350 21.427 1.00 91.94 93 ARG A O 1
ATOM 722 N N . LEU A 1 94 ? -6.782 3.790 22.061 1.00 93.81 94 LEU A N 1
ATOM 723 C CA . LEU A 1 94 ? -6.778 4.561 20.815 1.00 93.81 94 LEU A CA 1
ATOM 724 C C . LEU A 1 94 ? -5.458 5.307 20.600 1.00 93.81 94 LEU A C 1
ATOM 726 O O . LEU A 1 94 ? -4.953 5.324 19.480 1.00 93.81 94 LEU A O 1
ATOM 730 N N . ILE A 1 95 ? -4.865 5.868 21.657 1.00 95.38 95 ILE A N 1
ATOM 731 C CA . ILE A 1 95 ? -3.543 6.509 21.588 1.00 95.38 95 ILE A CA 1
ATOM 732 C C . ILE A 1 95 ? -2.478 5.491 21.166 1.00 95.38 95 ILE A C 1
ATOM 734 O O . ILE A 1 95 ? -1.764 5.721 20.191 1.00 95.38 95 ILE A O 1
ATOM 738 N N . VAL A 1 96 ? -2.432 4.327 21.819 1.00 94.31 96 VAL A N 1
ATOM 739 C CA . VAL A 1 96 ? -1.475 3.259 21.480 1.00 94.31 96 VAL A CA 1
ATOM 740 C C . VAL A 1 96 ? -1.682 2.749 20.050 1.00 94.31 96 VAL A C 1
ATOM 742 O O . VAL A 1 96 ? -0.714 2.526 19.323 1.00 94.31 96 VAL A O 1
ATOM 745 N N . GLN A 1 97 ? -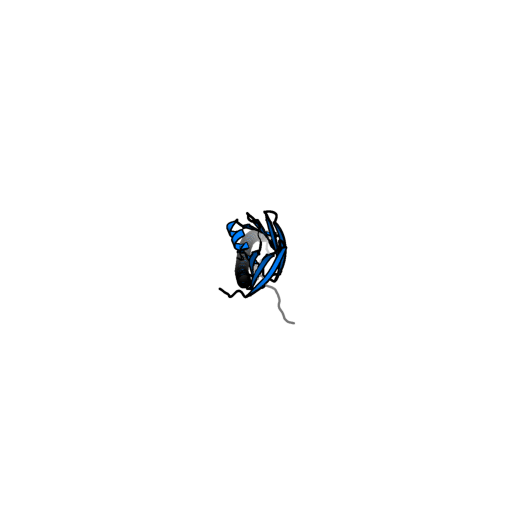2.933 2.581 19.611 1.00 92.25 97 GLN A N 1
ATOM 746 C CA . GLN A 1 97 ? -3.239 2.173 18.237 1.00 92.25 97 GLN A CA 1
ATOM 747 C C . GLN A 1 97 ? -2.810 3.228 17.217 1.00 92.25 97 GLN A C 1
ATOM 749 O O . GLN A 1 97 ? -2.186 2.881 16.214 1.00 92.25 97 GLN A O 1
ATOM 754 N N . ARG A 1 98 ? -3.092 4.508 17.475 1.00 94.69 98 ARG A N 1
ATOM 755 C CA . ARG A 1 98 ? -2.646 5.625 16.635 1.00 94.69 98 ARG A CA 1
ATOM 756 C C . ARG A 1 98 ? -1.128 5.638 16.503 1.00 94.69 98 ARG A C 1
ATOM 758 O O . ARG A 1 98 ? -0.617 5.787 15.396 1.00 94.69 98 ARG A O 1
ATOM 765 N N . ASP A 1 99 ? -0.414 5.467 17.608 1.00 93.94 99 ASP A N 1
ATOM 766 C CA . ASP A 1 99 ? 1.046 5.502 17.613 1.00 93.94 99 ASP A CA 1
ATOM 767 C C . ASP A 1 99 ? 1.623 4.276 16.890 1.00 93.94 99 ASP A C 1
ATOM 769 O O . ASP A 1 99 ? 2.547 4.412 16.091 1.00 93.94 99 ASP A O 1
ATOM 773 N N . ARG A 1 100 ? 1.002 3.097 17.032 1.00 92.38 100 ARG A N 1
ATOM 774 C CA . ARG A 1 100 ? 1.345 1.910 16.234 1.00 92.38 100 ARG A CA 1
ATOM 775 C C . ARG A 1 100 ? 1.117 2.129 14.738 1.00 92.38 100 ARG A C 1
ATOM 777 O O . ARG A 1 100 ? 1.958 1.726 13.944 1.00 92.38 100 ARG A O 1
ATOM 784 N N . ILE A 1 101 ? 0.013 2.764 14.341 1.00 90.88 101 ILE A N 1
ATOM 785 C CA . ILE A 1 101 ? -0.262 3.086 12.932 1.00 90.88 101 ILE A CA 1
ATOM 786 C C . ILE A 1 101 ? 0.781 4.068 12.394 1.00 90.88 101 ILE A C 1
ATOM 788 O O . ILE A 1 101 ? 1.263 3.879 11.280 1.00 90.88 101 ILE A O 1
ATOM 792 N N . ARG A 1 102 ? 1.167 5.083 13.179 1.00 91.19 102 ARG A N 1
ATOM 793 C CA . ARG A 1 102 ? 2.246 6.010 12.806 1.00 91.19 102 ARG A CA 1
ATOM 794 C C . ARG A 1 102 ? 3.572 5.282 12.625 1.00 91.19 102 ARG A C 1
ATOM 796 O O . ARG A 1 102 ? 4.172 5.425 11.573 1.00 91.19 102 ARG A O 1
ATOM 803 N N . LEU A 1 103 ? 3.964 4.426 13.567 1.00 88.44 103 LEU A N 1
ATOM 804 C CA . LEU A 1 103 ? 5.184 3.626 13.442 1.00 88.44 103 LEU A CA 1
ATOM 805 C C . LEU A 1 103 ? 5.151 2.705 12.219 1.00 88.44 103 LEU A C 1
ATOM 807 O O . LEU A 1 103 ? 6.130 2.626 11.490 1.00 88.44 103 LEU A O 1
ATOM 811 N N . LEU A 1 104 ? 4.028 2.032 11.955 1.00 84.38 104 LEU A N 1
ATOM 812 C CA . LEU A 1 104 ? 3.882 1.200 10.758 1.00 84.38 104 LEU A CA 1
ATOM 813 C C . LEU A 1 104 ? 3.966 2.029 9.475 1.00 84.38 104 LEU A C 1
ATOM 815 O O . LEU A 1 104 ? 4.578 1.583 8.510 1.00 84.38 104 LEU A O 1
ATOM 819 N N . LYS A 1 105 ? 3.386 3.232 9.466 1.00 79.94 105 LYS A N 1
ATOM 820 C CA . LYS A 1 105 ? 3.488 4.169 8.346 1.00 79.94 105 LYS A CA 1
ATOM 821 C C . LYS A 1 105 ? 4.929 4.632 8.140 1.00 79.94 105 LYS A C 1
ATOM 823 O O . LYS A 1 105 ? 5.394 4.611 7.008 1.00 79.94 105 LYS A O 1
ATOM 828 N N . ASP A 1 106 ? 5.629 5.010 9.204 1.00 75.62 106 ASP A N 1
ATOM 829 C CA . ASP A 1 106 ? 7.012 5.485 9.134 1.00 75.62 106 ASP A CA 1
ATOM 830 C C . ASP A 1 106 ? 7.955 4.357 8.700 1.00 75.62 106 ASP A C 1
ATOM 832 O O . ASP A 1 106 ? 8.817 4.563 7.850 1.00 75.62 106 ASP A O 1
ATOM 836 N N . VAL A 1 107 ? 7.742 3.132 9.190 1.00 67.50 107 VAL A N 1
ATOM 837 C CA . VAL A 1 107 ? 8.471 1.937 8.739 1.00 67.50 107 VAL A CA 1
ATOM 838 C C . VAL A 1 107 ? 8.156 1.620 7.280 1.00 67.50 107 VAL A C 1
ATOM 840 O O . VAL A 1 107 ? 9.072 1.314 6.528 1.00 67.50 107 VAL A O 1
ATOM 843 N N . ALA A 1 108 ? 6.898 1.716 6.845 1.00 63.31 108 ALA A N 1
ATOM 844 C CA . ALA A 1 108 ? 6.527 1.509 5.447 1.00 63.31 108 ALA A CA 1
ATOM 845 C C . ALA A 1 108 ? 7.133 2.577 4.524 1.00 63.31 108 ALA A C 1
ATOM 847 O O . ALA A 1 108 ? 7.610 2.233 3.451 1.00 63.31 108 ALA A O 1
ATOM 848 N N . ALA A 1 109 ? 7.167 3.842 4.949 1.00 61.88 109 ALA A N 1
ATOM 849 C CA . ALA A 1 109 ? 7.808 4.931 4.213 1.00 61.88 109 ALA A CA 1
ATOM 850 C C . ALA A 1 109 ? 9.336 4.765 4.161 1.00 61.88 109 ALA A C 1
ATOM 852 O O . ALA A 1 109 ? 9.938 4.935 3.110 1.00 61.88 109 ALA A O 1
ATOM 853 N N . THR A 1 110 ? 9.967 4.360 5.266 1.00 60.06 110 THR A N 1
ATOM 854 C CA . THR A 1 110 ? 11.420 4.107 5.311 1.00 60.06 110 THR A CA 1
ATOM 855 C C . THR A 1 110 ? 11.806 2.847 4.523 1.00 60.06 110 THR A C 1
ATOM 857 O O . THR A 1 110 ? 12.886 2.778 3.944 1.00 60.06 110 THR A O 1
ATOM 860 N N . ASN A 1 111 ? 10.912 1.854 4.461 1.00 56.25 111 ASN A N 1
ATOM 861 C CA . ASN A 1 111 ? 11.078 0.622 3.686 1.00 56.25 111 ASN A CA 1
ATOM 862 C C . ASN A 1 111 ? 10.532 0.713 2.255 1.00 56.25 111 ASN A C 1
ATOM 864 O O . ASN A 1 111 ? 10.554 -0.301 1.555 1.00 56.25 111 ASN A O 1
ATOM 868 N N . GLN A 1 112 ? 10.080 1.883 1.783 1.00 57.81 112 GLN A N 1
ATOM 869 C CA . GLN A 1 112 ? 9.917 2.140 0.350 1.00 57.81 112 GLN A CA 1
ATOM 870 C C . GLN A 1 112 ? 11.308 2.233 -0.281 1.00 57.81 112 GLN A C 1
ATOM 872 O O . GLN A 1 112 ? 11.796 3.283 -0.678 1.00 57.81 112 GLN A O 1
ATOM 877 N N . GLN A 1 113 ? 11.961 1.081 -0.343 1.00 65.25 113 GLN A N 1
ATOM 878 C CA . GLN A 1 113 ? 13.109 0.823 -1.177 1.00 65.25 113 GLN A CA 1
ATOM 879 C C . GLN A 1 113 ? 12.593 0.759 -2.611 1.00 65.25 113 GLN A C 1
ATOM 881 O O . GLN A 1 113 ? 12.317 -0.318 -3.144 1.00 65.25 113 GLN A O 1
ATOM 886 N N . THR A 1 114 ? 12.355 1.925 -3.201 1.00 72.56 114 THR A N 1
ATOM 887 C CA . THR A 1 114 ? 11.869 2.014 -4.570 1.00 72.56 114 THR A CA 1
ATOM 888 C C . THR A 1 114 ? 12.970 1.530 -5.507 1.00 72.56 114 THR A C 1
ATOM 890 O O . THR A 1 114 ? 14.159 1.822 -5.335 1.00 72.56 114 THR A O 1
ATOM 893 N N . ALA A 1 115 ? 12.583 0.705 -6.474 1.00 83.19 115 ALA A N 1
ATOM 894 C CA . ALA A 1 115 ? 13.430 0.389 -7.607 1.00 83.19 115 ALA A CA 1
ATOM 895 C C . ALA A 1 115 ? 13.026 1.327 -8.743 1.00 83.19 115 ALA A C 1
ATOM 897 O O . ALA A 1 115 ? 11.845 1.603 -8.925 1.00 83.19 115 ALA A O 1
ATOM 898 N N . VAL A 1 116 ? 13.985 1.839 -9.504 1.00 87.19 116 VAL A N 1
ATOM 899 C CA . VAL A 1 116 ? 13.691 2.705 -10.652 1.00 87.19 116 VAL A CA 1
ATOM 900 C C . VAL A 1 116 ? 13.974 1.926 -11.920 1.00 87.19 116 VAL A C 1
ATOM 902 O O . VAL A 1 116 ? 15.034 1.321 -12.046 1.00 87.19 116 VAL A O 1
ATOM 905 N N . VAL A 1 117 ? 13.056 1.959 -12.877 1.00 90.06 117 VAL A N 1
ATOM 906 C CA . VAL A 1 117 ? 13.285 1.414 -14.218 1.00 90.06 117 VAL A CA 1
ATOM 907 C C . VAL A 1 117 ? 13.396 2.547 -15.210 1.00 90.06 117 VAL A C 1
ATOM 909 O O . VAL A 1 117 ? 12.595 3.479 -15.179 1.00 90.06 117 VAL A O 1
ATOM 912 N N . VAL A 1 118 ? 14.381 2.441 -16.096 1.00 90.88 118 VAL A N 1
ATOM 913 C CA . VAL A 1 118 ? 14.597 3.355 -17.216 1.00 90.88 118 VAL A CA 1
ATOM 914 C C . VAL A 1 118 ? 14.631 2.536 -18.498 1.00 90.88 118 VAL A C 1
ATOM 916 O O . VAL A 1 118 ? 15.465 1.644 -18.643 1.00 90.88 118 VAL A O 1
ATOM 919 N N . VAL A 1 119 ? 13.722 2.833 -19.423 1.00 91.69 119 VAL A N 1
ATOM 920 C CA . VAL A 1 119 ? 13.625 2.162 -20.721 1.00 91.69 119 VAL A CA 1
ATOM 921 C C . VAL A 1 119 ? 14.196 3.070 -21.801 1.00 91.69 119 VAL A C 1
ATOM 923 O O . VAL A 1 119 ? 13.721 4.188 -22.009 1.00 91.69 119 VAL A O 1
ATOM 926 N N . LEU A 1 120 ? 15.201 2.556 -22.496 1.00 90.94 120 LEU A N 1
ATOM 927 C CA . LEU A 1 120 ? 15.941 3.212 -23.559 1.00 90.94 120 LEU A CA 1
ATOM 928 C C . LEU A 1 120 ? 15.636 2.538 -24.895 1.00 90.94 120 LEU A C 1
ATOM 930 O O . LEU A 1 120 ? 15.481 1.317 -24.975 1.00 90.94 120 LEU A O 1
ATOM 934 N N . LEU A 1 121 ? 15.590 3.341 -25.950 1.00 88.38 121 LEU A N 1
ATOM 935 C CA . LEU A 1 121 ? 15.460 2.876 -27.322 1.00 88.38 121 LEU A CA 1
ATOM 936 C C . LEU A 1 121 ? 16.679 3.282 -28.136 1.00 88.38 121 LEU A C 1
ATOM 938 O O . LEU A 1 121 ? 17.005 4.467 -28.209 1.00 88.38 121 LEU A O 1
ATOM 942 N N . ARG A 1 122 ? 17.260 2.313 -28.841 1.00 87.25 122 ARG A N 1
ATOM 943 C CA . ARG A 1 122 ? 18.249 2.541 -29.894 1.00 87.25 122 ARG A CA 1
ATOM 944 C C . ARG A 1 122 ? 17.812 1.832 -31.169 1.00 87.25 122 ARG A C 1
ATOM 946 O O . ARG A 1 122 ? 17.232 0.750 -31.121 1.00 87.25 122 ARG A O 1
ATOM 953 N N . ALA A 1 123 ? 18.083 2.412 -32.329 1.00 84.81 123 ALA A N 1
ATOM 954 C CA . ALA A 1 123 ? 17.821 1.733 -33.590 1.00 84.81 123 ALA A CA 1
ATOM 955 C C . ALA A 1 123 ? 18.807 2.180 -34.661 1.00 84.81 123 ALA A C 1
ATOM 957 O O . ALA A 1 123 ? 19.064 3.368 -34.794 1.00 84.81 123 ALA A O 1
ATOM 958 N N . ASP A 1 124 ? 19.288 1.245 -35.472 1.00 76.44 124 ASP A N 1
ATOM 959 C CA . ASP A 1 124 ? 20.201 1.577 -36.575 1.00 76.44 124 ASP A CA 1
ATOM 960 C C . ASP A 1 124 ? 19.429 1.948 -37.849 1.00 76.44 124 ASP A C 1
ATOM 962 O O . ASP A 1 124 ? 19.904 2.697 -38.700 1.00 76.44 124 ASP A O 1
ATOM 966 N N . VAL A 1 125 ? 18.213 1.407 -38.001 1.00 72.00 125 VAL A N 1
ATOM 967 C CA . VAL A 1 125 ? 17.348 1.649 -39.161 1.00 72.00 125 VAL A CA 1
ATOM 968 C C . VAL A 1 125 ? 15.896 1.748 -38.703 1.00 72.00 125 VAL A C 1
ATOM 970 O O . VAL A 1 125 ? 15.253 0.737 -38.417 1.00 72.00 125 VAL A O 1
ATOM 973 N N . LEU A 1 126 ? 15.360 2.970 -38.683 1.00 75.19 126 LEU A N 1
ATOM 974 C CA . LEU A 1 126 ? 13.928 3.232 -38.519 1.00 75.19 126 LEU A CA 1
ATOM 975 C C . LEU A 1 126 ? 13.342 3.734 -39.845 1.00 75.19 126 LEU A C 1
ATOM 977 O O . LEU A 1 126 ? 13.975 4.550 -40.521 1.00 75.19 126 LEU A O 1
ATOM 981 N N . PRO A 1 127 ? 12.139 3.282 -40.239 1.00 72.62 127 PRO A N 1
ATOM 982 C CA . PRO A 1 127 ? 11.458 3.844 -41.396 1.00 72.62 127 PRO A CA 1
ATOM 983 C C . PRO A 1 127 ? 11.161 5.333 -41.170 1.00 72.62 127 PRO A C 1
ATOM 985 O O . PRO A 1 127 ? 10.808 5.759 -40.068 1.00 72.62 127 PRO A O 1
ATOM 988 N N . ALA A 1 128 ? 11.292 6.132 -42.230 1.00 66.25 128 ALA A N 1
ATOM 989 C CA . ALA A 1 128 ? 11.002 7.557 -42.177 1.00 66.25 128 ALA A CA 1
ATOM 990 C C . ALA A 1 128 ? 9.492 7.780 -41.995 1.00 66.25 128 ALA A C 1
ATOM 992 O O . ALA A 1 128 ? 8.704 7.550 -42.908 1.00 66.25 128 ALA A O 1
ATOM 993 N N . GLY A 1 129 ? 9.082 8.228 -40.809 1.00 69.38 129 GLY A N 1
ATOM 994 C CA . GLY A 1 129 ? 7.693 8.571 -40.519 1.00 69.38 129 GLY A CA 1
ATOM 995 C C . GLY A 1 129 ? 7.357 8.487 -39.035 1.00 69.38 129 GLY A C 1
ATOM 996 O O . GLY A 1 129 ? 8.226 8.276 -38.193 1.00 69.38 129 GLY A O 1
ATOM 997 N N . ALA A 1 130 ? 6.081 8.698 -38.712 1.00 73.12 130 ALA A N 1
ATOM 998 C CA . ALA A 1 130 ? 5.603 8.567 -37.342 1.00 73.12 130 ALA A CA 1
ATOM 999 C C . ALA A 1 130 ? 5.511 7.086 -36.948 1.00 73.12 130 ALA A C 1
ATOM 1001 O O . ALA A 1 130 ? 4.870 6.297 -37.645 1.00 73.12 130 ALA A O 1
ATOM 1002 N N . LEU A 1 131 ? 6.116 6.746 -35.814 1.00 83.38 131 LEU A N 1
ATOM 1003 C CA . LEU A 1 131 ? 6.115 5.408 -35.224 1.00 83.38 131 LEU A CA 1
ATOM 1004 C C . LEU A 1 131 ? 5.504 5.469 -33.829 1.00 83.38 131 LEU A C 1
ATOM 1006 O O . LEU A 1 131 ? 5.596 6.496 -33.155 1.00 83.38 131 LEU A O 1
ATOM 1010 N N . TH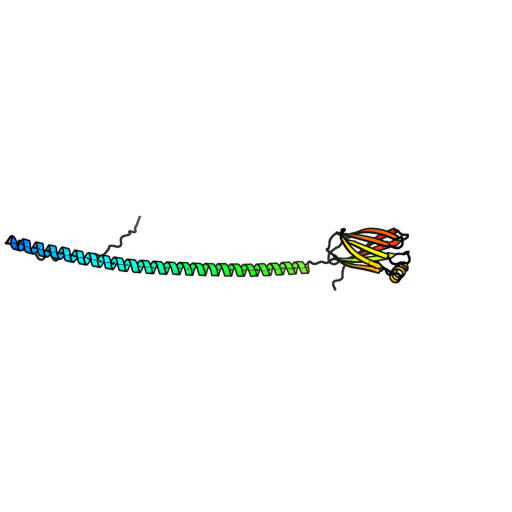R A 1 132 ? 4.893 4.373 -33.398 1.00 87.69 132 THR A N 1
ATOM 1011 C CA . THR A 1 132 ? 4.299 4.258 -32.066 1.00 87.69 132 THR A CA 1
ATOM 1012 C C . THR A 1 132 ? 5.005 3.151 -31.301 1.00 87.69 132 THR A C 1
ATOM 1014 O O . THR A 1 132 ? 5.109 2.032 -31.801 1.00 87.69 132 THR A O 1
ATOM 1017 N N . ALA A 1 133 ? 5.486 3.477 -30.106 1.00 88.56 133 ALA A N 1
ATOM 1018 C CA . ALA A 1 133 ? 6.072 2.551 -29.150 1.00 88.56 133 ALA A CA 1
ATOM 1019 C C . ALA A 1 133 ? 5.096 2.374 -27.982 1.00 88.56 133 ALA A C 1
ATOM 1021 O O . ALA A 1 133 ? 4.763 3.353 -27.316 1.00 88.56 133 ALA A O 1
ATOM 1022 N N . ALA A 1 134 ? 4.626 1.157 -27.738 1.00 91.44 134 ALA A N 1
ATOM 1023 C CA . ALA A 1 134 ? 3.754 0.821 -26.620 1.00 91.44 134 ALA A CA 1
ATOM 1024 C C . ALA A 1 134 ? 4.527 -0.031 -25.609 1.00 91.44 134 ALA A C 1
ATOM 1026 O O . ALA A 1 134 ? 5.025 -1.101 -25.947 1.00 91.44 134 ALA A O 1
ATOM 1027 N N . LEU A 1 135 ? 4.640 0.455 -24.375 1.00 91.44 135 LEU A N 1
ATOM 1028 C CA . LEU A 1 135 ? 5.285 -0.243 -23.271 1.00 91.44 135 LEU A CA 1
ATOM 1029 C C . LEU A 1 135 ? 4.225 -0.905 -22.390 1.00 91.44 135 LEU A C 1
ATOM 1031 O O . LEU A 1 135 ? 3.265 -0.261 -21.956 1.00 91.44 135 LEU A O 1
ATOM 1035 N N . THR A 1 136 ? 4.449 -2.177 -22.084 1.00 92.56 136 THR A N 1
ATOM 1036 C CA . THR A 1 136 ? 3.658 -2.967 -21.140 1.00 92.56 136 THR A CA 1
ATOM 1037 C C . THR A 1 136 ? 4.554 -3.515 -20.031 1.00 92.56 136 THR A C 1
ATOM 1039 O O . THR A 1 136 ? 5.698 -3.898 -20.285 1.00 92.56 136 THR A O 1
ATOM 1042 N N . VAL A 1 137 ? 4.037 -3.537 -18.802 1.00 91.00 137 VAL A N 1
ATOM 1043 C CA . VAL A 1 137 ? 4.711 -4.075 -17.609 1.00 91.00 137 VAL A CA 1
ATOM 1044 C C . VAL A 1 137 ? 3.795 -5.105 -16.980 1.00 91.00 137 VAL A C 1
ATOM 1046 O O . VAL A 1 137 ? 2.642 -4.802 -16.678 1.00 91.00 137 VAL A O 1
ATOM 1049 N N . ASP A 1 138 ? 4.285 -6.331 -16.834 1.00 91.50 138 ASP A N 1
ATOM 1050 C CA . ASP A 1 138 ? 3.524 -7.470 -16.311 1.00 91.50 138 ASP A CA 1
ATOM 1051 C C . ASP A 1 138 ? 2.180 -7.664 -17.039 1.00 91.50 138 ASP A C 1
ATOM 1053 O O . ASP A 1 138 ? 1.152 -7.977 -16.443 1.00 91.50 138 ASP A O 1
ATOM 1057 N N . GLY A 1 139 ? 2.182 -7.420 -18.356 1.00 86.25 139 GLY A N 1
ATOM 1058 C CA . GLY A 1 139 ? 1.000 -7.506 -19.218 1.00 86.25 139 GLY A CA 1
ATOM 1059 C C . GLY A 1 139 ? 0.068 -6.289 -19.180 1.00 86.25 139 GLY A C 1
ATOM 1060 O O . GLY A 1 139 ? -0.861 -6.225 -19.982 1.00 86.25 139 GLY A O 1
ATOM 1061 N N . ASN A 1 140 ? 0.320 -5.302 -18.317 1.00 87.56 140 ASN A N 1
ATOM 1062 C CA . ASN A 1 140 ? -0.489 -4.088 -18.229 1.00 87.56 140 ASN A CA 1
ATOM 1063 C C . ASN A 1 140 ? 0.079 -2.977 -19.127 1.00 87.56 140 ASN A C 1
ATOM 1065 O O . ASN A 1 140 ? 1.282 -2.708 -19.065 1.00 87.56 140 ASN A O 1
ATOM 1069 N N . PRO A 1 141 ? -0.748 -2.299 -19.945 1.00 87.00 141 PRO A N 1
ATOM 1070 C CA . PRO A 1 141 ? -0.305 -1.159 -20.739 1.00 87.00 141 PRO A CA 1
ATOM 1071 C C . PRO A 1 141 ? 0.058 0.007 -19.824 1.00 87.00 141 PRO A C 1
ATOM 1073 O O . PRO A 1 141 ? -0.734 0.420 -18.980 1.00 87.00 141 PRO A O 1
ATOM 1076 N N . LEU A 1 142 ? 1.263 0.536 -20.007 1.00 85.25 142 LEU A N 1
ATOM 1077 C CA . LEU A 1 142 ? 1.831 1.543 -19.120 1.00 85.25 142 LEU A CA 1
ATOM 1078 C C . LEU A 1 142 ? 1.999 2.891 -19.816 1.00 85.25 142 LEU A C 1
ATOM 1080 O O . LEU A 1 142 ? 1.592 3.923 -19.292 1.00 85.25 142 LEU A O 1
ATOM 1084 N N . SER A 1 143 ? 2.619 2.888 -20.995 1.00 83.81 143 SER A N 1
ATOM 1085 C CA . SER A 1 143 ? 2.906 4.107 -21.747 1.00 83.81 143 SER A CA 1
ATOM 1086 C C . SER A 1 143 ? 2.826 3.840 -23.239 1.00 83.81 143 SER A C 1
ATOM 1088 O O . SER A 1 143 ? 3.135 2.748 -23.713 1.00 83.81 143 SER A O 1
ATOM 1090 N N . THR A 1 144 ? 2.403 4.844 -23.995 1.00 87.44 144 THR A N 1
ATOM 1091 C CA . THR A 1 144 ? 2.470 4.831 -25.454 1.00 87.44 144 THR A CA 1
ATOM 1092 C C . THR A 1 144 ? 3.127 6.120 -25.913 1.00 87.44 144 THR A C 1
ATOM 1094 O O . THR A 1 144 ? 2.607 7.211 -25.684 1.00 87.44 144 THR A O 1
ATOM 1097 N N . VAL A 1 145 ? 4.277 5.996 -26.566 1.00 87.44 145 VAL A N 1
ATOM 1098 C CA . VAL A 1 145 ? 5.073 7.120 -27.053 1.00 87.44 145 VAL A CA 1
ATOM 1099 C C . VAL A 1 145 ? 5.003 7.151 -28.570 1.00 87.44 145 VAL A C 1
ATOM 1101 O O . VAL A 1 145 ? 5.331 6.180 -29.251 1.00 87.44 145 VAL A O 1
ATOM 1104 N N . ARG A 1 146 ? 4.594 8.296 -29.119 1.00 86.75 146 ARG A N 1
ATOM 1105 C CA . ARG A 1 146 ? 4.637 8.540 -30.560 1.00 86.75 146 ARG A CA 1
ATOM 1106 C C . ARG A 1 146 ? 5.944 9.238 -30.919 1.00 86.75 146 ARG A C 1
ATOM 1108 O O . ARG A 1 146 ? 6.170 10.384 -30.537 1.00 86.75 146 ARG A O 1
ATOM 1115 N N . LEU A 1 147 ? 6.784 8.564 -31.691 1.00 82.56 147 LEU A N 1
ATOM 1116 C CA . LEU A 1 147 ? 8.019 9.124 -32.225 1.00 82.56 147 LEU A CA 1
ATOM 1117 C C . LEU A 1 147 ? 7.685 10.050 -33.393 1.00 82.56 147 LEU A C 1
ATOM 1119 O O . LEU A 1 147 ? 7.115 9.634 -34.407 1.00 82.56 147 LEU A O 1
ATOM 1123 N N . THR A 1 148 ? 8.039 11.325 -33.250 1.00 82.75 148 THR A N 1
ATOM 1124 C CA . THR A 1 148 ? 7.985 12.281 -34.359 1.00 82.75 148 THR A CA 1
ATOM 1125 C C . THR A 1 148 ? 9.074 11.950 -35.385 1.00 82.75 148 THR A C 1
ATOM 1127 O O . THR A 1 148 ? 10.090 11.352 -35.024 1.00 82.75 148 THR A O 1
ATOM 1130 N N . PRO A 1 149 ? 8.936 12.378 -36.653 1.00 77.81 149 PRO A N 1
ATOM 1131 C CA . PRO A 1 149 ? 9.950 12.120 -37.679 1.00 77.81 149 PRO A CA 1
ATOM 1132 C C . PRO A 1 149 ? 11.355 12.622 -37.306 1.00 77.81 149 PRO A C 1
ATOM 1134 O O . PRO A 1 149 ? 12.349 12.002 -37.673 1.00 77.81 149 PRO A O 1
ATOM 1137 N N . VAL A 1 150 ? 11.447 13.717 -36.540 1.00 81.75 150 VAL A N 1
ATOM 1138 C CA . VAL A 1 150 ? 12.724 14.270 -36.055 1.00 81.75 150 VAL A CA 1
ATOM 1139 C C . VAL A 1 150 ? 13.369 13.349 -35.017 1.00 81.75 150 VAL A C 1
ATOM 1141 O O . VAL A 1 150 ? 14.553 13.045 -35.137 1.00 81.75 150 VAL A O 1
ATOM 1144 N N . ARG A 1 151 ? 12.596 12.852 -34.038 1.00 80.62 151 ARG A N 1
ATOM 1145 C CA . ARG A 1 151 ? 13.098 11.881 -33.052 1.00 80.62 151 ARG A CA 1
ATOM 1146 C C . ARG A 1 151 ? 13.448 10.548 -33.699 1.00 80.62 151 ARG A C 1
ATOM 1148 O O . ARG A 1 151 ? 14.520 10.027 -33.439 1.00 80.62 151 ARG A O 1
ATOM 1155 N N . ALA A 1 152 ? 12.606 10.045 -34.600 1.00 77.19 152 ALA A N 1
ATOM 1156 C CA . ALA A 1 152 ? 12.885 8.815 -35.339 1.00 77.19 152 ALA A CA 1
ATOM 1157 C C . ALA A 1 152 ? 14.198 8.915 -36.138 1.00 77.19 152 ALA A C 1
ATOM 1159 O O . ALA A 1 152 ? 14.990 7.977 -36.134 1.00 77.19 152 ALA A O 1
ATOM 1160 N N . LYS A 1 153 ? 14.471 10.073 -36.758 1.00 79.56 153 LYS A N 1
ATOM 1161 C CA . LYS A 1 153 ? 15.740 10.341 -37.450 1.00 79.56 153 LYS A CA 1
ATOM 1162 C C . LYS A 1 153 ? 16.934 10.405 -36.492 1.00 79.56 1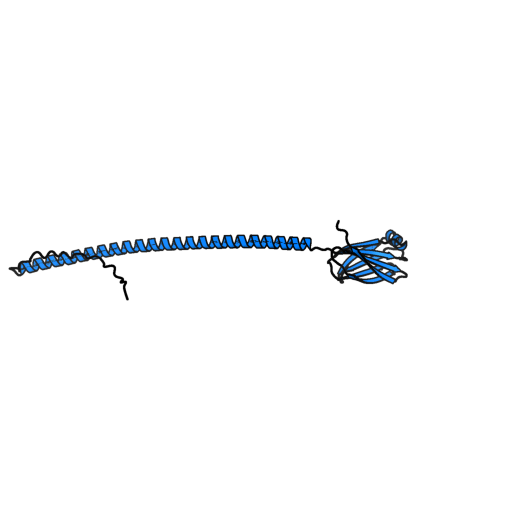53 LYS A C 1
ATOM 1164 O O . LYS A 1 153 ? 17.997 9.907 -36.840 1.00 79.56 153 LYS A O 1
ATOM 1169 N N . ALA A 1 154 ? 16.774 11.009 -35.314 1.00 78.88 154 ALA A N 1
ATOM 1170 C CA . ALA A 1 154 ? 17.832 11.070 -34.305 1.00 78.88 154 ALA A CA 1
ATOM 1171 C C . ALA A 1 154 ? 18.167 9.679 -33.749 1.00 78.88 154 ALA A C 1
ATOM 1173 O O . ALA A 1 154 ? 19.338 9.318 -33.677 1.00 78.88 154 ALA A O 1
ATOM 1174 N N . VAL A 1 155 ? 17.147 8.873 -33.439 1.00 81.94 155 VAL A N 1
ATOM 1175 C CA . VAL A 1 155 ? 17.332 7.491 -32.979 1.00 81.94 155 VAL A CA 1
ATOM 1176 C C . VAL A 1 155 ? 18.010 6.653 -34.061 1.00 81.94 155 VAL A C 1
ATOM 1178 O O . VAL A 1 155 ? 18.992 5.990 -33.760 1.00 81.94 155 VAL A O 1
ATOM 1181 N N . ALA A 1 156 ? 17.579 6.771 -35.325 1.00 76.81 156 ALA A N 1
ATOM 1182 C CA . ALA A 1 156 ? 18.220 6.107 -36.468 1.00 76.81 156 ALA A CA 1
ATOM 1183 C C . ALA A 1 156 ? 19.680 6.539 -36.705 1.00 76.81 156 ALA A C 1
ATOM 1185 O O . ALA A 1 156 ? 20.445 5.814 -37.331 1.00 76.81 156 ALA A O 1
ATOM 1186 N N . ALA A 1 157 ? 20.073 7.722 -36.227 1.00 77.19 157 ALA A N 1
ATOM 1187 C CA . ALA A 1 157 ? 21.455 8.197 -36.266 1.00 77.19 157 ALA A CA 1
ATOM 1188 C C . ALA A 1 157 ? 22.300 7.686 -35.080 1.00 77.19 157 ALA A C 1
ATOM 1190 O O . ALA A 1 157 ? 23.439 8.121 -34.915 1.00 77.19 157 ALA A O 1
ATOM 1191 N N . GLY A 1 158 ? 21.754 6.785 -34.256 1.00 70.88 158 GLY A N 1
ATOM 1192 C CA . GLY A 1 158 ? 22.432 6.179 -33.111 1.00 70.88 158 GLY A CA 1
ATOM 1193 C C . GLY A 1 158 ? 22.171 6.868 -31.770 1.00 70.88 158 GLY A C 1
ATOM 1194 O O . GLY A 1 158 ? 22.811 6.512 -30.782 1.00 70.88 158 GLY A O 1
ATOM 1195 N N . ALA A 1 159 ? 21.252 7.839 -31.696 1.00 75.12 159 ALA A N 1
ATOM 1196 C CA . ALA A 1 159 ? 20.862 8.416 -30.412 1.00 75.12 159 ALA A CA 1
ATOM 1197 C C . ALA A 1 159 ? 20.038 7.410 -29.589 1.00 75.12 159 ALA A C 1
ATOM 1199 O O . ALA A 1 159 ? 19.122 6.774 -30.114 1.00 75.12 159 ALA A O 1
ATOM 1200 N N . ALA A 1 160 ? 20.337 7.301 -28.294 1.00 78.12 160 ALA A N 1
ATOM 1201 C CA . ALA A 1 160 ? 19.483 6.601 -27.342 1.00 78.12 160 ALA A CA 1
ATOM 1202 C C . ALA A 1 160 ? 18.395 7.561 -26.834 1.00 78.12 160 ALA A C 1
ATOM 1204 O O . ALA A 1 160 ? 18.722 8.642 -26.341 1.00 78.12 160 ALA A O 1
ATOM 1205 N N . ASP A 1 161 ? 17.122 7.182 -26.960 1.00 82.00 161 ASP A N 1
ATOM 1206 C CA . ASP A 1 161 ? 15.983 7.970 -26.458 1.00 82.00 161 ASP A CA 1
ATOM 1207 C C . ASP A 1 161 ? 15.388 7.307 -25.207 1.00 82.00 161 ASP A C 1
ATOM 1209 O O . ASP A 1 161 ? 15.162 6.094 -25.190 1.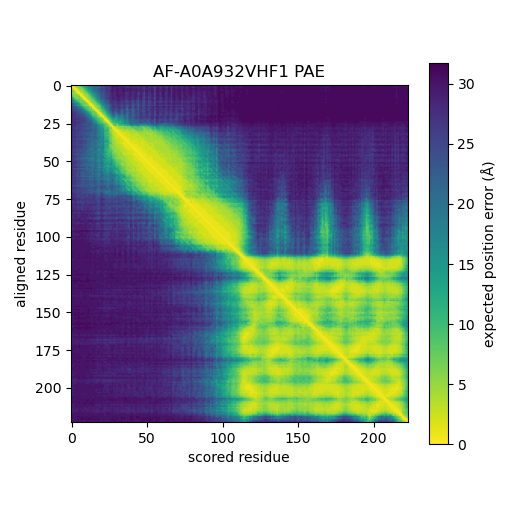00 82.00 161 ASP A O 1
ATOM 1213 N N . GLU A 1 162 ? 15.136 8.093 -24.156 1.00 85.75 162 GLU A N 1
ATOM 1214 C CA . GLU A 1 162 ? 14.468 7.623 -22.935 1.00 85.75 162 GLU A CA 1
ATOM 1215 C C . GLU A 1 162 ? 12.956 7.610 -23.177 1.00 85.75 162 GLU A C 1
ATOM 1217 O O . GLU A 1 162 ? 12.312 8.654 -23.298 1.00 85.75 162 GLU A O 1
ATOM 1222 N N . LEU A 1 163 ? 12.380 6.412 -23.267 1.00 85.19 163 LEU A N 1
ATOM 1223 C CA . LEU A 1 163 ? 10.949 6.239 -23.512 1.00 85.19 163 LEU A CA 1
ATOM 1224 C C . LEU A 1 163 ? 10.134 6.259 -22.221 1.00 85.19 163 LEU A C 1
ATOM 1226 O O . LEU A 1 163 ? 8.964 6.649 -22.228 1.00 85.19 163 LEU A O 1
ATOM 1230 N N . TYR A 1 164 ? 10.728 5.782 -21.129 1.00 87.00 164 TYR A N 1
ATOM 1231 C CA . TYR A 1 164 ? 10.038 5.631 -19.861 1.00 87.00 164 TYR A CA 1
ATOM 1232 C C . TYR A 1 164 ? 11.011 5.646 -18.689 1.00 87.00 164 TYR A C 1
ATOM 1234 O O . TYR A 1 164 ? 12.059 5.003 -18.738 1.00 87.00 164 TYR A O 1
ATOM 1242 N N . ARG A 1 165 ? 10.605 6.313 -17.610 1.00 90.00 165 ARG A N 1
ATOM 1243 C CA . ARG A 1 165 ? 11.244 6.245 -16.301 1.00 90.00 165 ARG A CA 1
ATOM 1244 C C . ARG A 1 165 ? 10.178 6.265 -15.223 1.00 90.00 165 ARG A C 1
ATOM 1246 O O . ARG A 1 165 ? 9.352 7.176 -15.209 1.00 90.00 165 ARG A O 1
ATOM 1253 N N . ALA A 1 166 ? 10.225 5.304 -14.308 1.00 86.94 166 ALA A N 1
ATOM 1254 C CA . ALA A 1 166 ? 9.385 5.332 -13.117 1.00 86.94 166 ALA A CA 1
ATOM 1255 C C . ALA A 1 166 ? 9.914 4.453 -11.989 1.00 86.94 166 ALA A C 1
ATOM 1257 O O . ALA A 1 166 ? 10.773 3.591 -12.185 1.00 86.94 166 ALA A O 1
ATOM 1258 N N . GLU A 1 167 ? 9.337 4.679 -10.816 1.00 87.88 167 GLU A N 1
ATOM 1259 C CA . GLU A 1 167 ? 9.473 3.818 -9.654 1.00 87.88 167 GLU A CA 1
ATOM 1260 C C . GLU A 1 167 ? 8.571 2.589 -9.800 1.00 87.88 167 GLU A C 1
ATOM 1262 O O . GLU A 1 167 ? 7.399 2.688 -10.166 1.00 87.88 167 GLU A O 1
ATOM 1267 N N . ILE A 1 168 ? 9.132 1.426 -9.501 1.00 86.62 168 ILE A N 1
ATOM 1268 C CA . ILE A 1 168 ? 8.470 0.128 -9.505 1.00 86.62 168 ILE A CA 1
ATOM 1269 C C . ILE A 1 168 ? 8.744 -0.595 -8.184 1.00 86.62 168 ILE A C 1
ATOM 1271 O O . ILE A 1 168 ? 9.649 -0.237 -7.420 1.00 86.62 168 ILE A O 1
ATOM 1275 N N . ALA A 1 169 ? 7.950 -1.629 -7.910 1.00 86.56 169 ALA A N 1
ATOM 1276 C CA . ALA A 1 169 ? 8.201 -2.494 -6.771 1.00 86.56 169 ALA A CA 1
ATOM 1277 C C . ALA A 1 169 ? 9.566 -3.200 -6.929 1.00 86.56 169 ALA A C 1
ATOM 1279 O O . ALA A 1 169 ? 9.964 -3.534 -8.045 1.00 86.56 169 ALA A O 1
ATOM 1280 N N . PRO A 1 170 ? 10.307 -3.446 -5.836 1.00 87.25 170 PRO A N 1
ATOM 1281 C CA . PRO A 1 170 ? 11.571 -4.179 -5.873 1.00 87.25 170 PRO A CA 1
ATOM 1282 C C . PRO A 1 170 ? 11.324 -5.693 -6.027 1.00 87.25 170 PRO A C 1
ATOM 1284 O O . PRO A 1 170 ? 11.613 -6.489 -5.133 1.00 87.25 170 PRO A O 1
ATOM 1287 N N . THR A 1 171 ? 10.721 -6.083 -7.149 1.00 87.62 171 THR A N 1
ATOM 1288 C CA . THR A 1 171 ? 10.387 -7.464 -7.518 1.00 87.62 171 THR A CA 1
ATOM 1289 C C . THR A 1 171 ? 10.773 -7.754 -8.970 1.00 87.62 171 THR A C 1
ATOM 1291 O O . THR A 1 171 ? 11.158 -6.862 -9.718 1.00 87.62 171 THR A O 1
ATOM 1294 N N . GLY A 1 172 ? 10.715 -9.016 -9.400 1.00 89.06 172 GLY A N 1
ATOM 1295 C CA . GLY A 1 172 ? 10.896 -9.340 -10.817 1.00 89.06 172 GLY A CA 1
ATOM 1296 C C . GLY A 1 172 ? 9.725 -8.808 -11.646 1.00 89.06 172 GLY A C 1
ATOM 1297 O O . GLY A 1 172 ? 8.581 -9.110 -11.317 1.00 89.06 172 GLY A O 1
ATOM 1298 N N . HIS A 1 173 ? 10.011 -8.061 -12.712 1.00 91.75 173 HIS A N 1
ATOM 1299 C CA . HIS A 1 173 ? 8.997 -7.526 -13.628 1.00 91.75 173 HIS A CA 1
ATOM 1300 C C . HIS A 1 173 ? 9.280 -7.955 -15.061 1.00 91.75 173 HIS A C 1
ATOM 1302 O O . HIS A 1 173 ? 10.436 -8.075 -15.466 1.00 91.75 173 HIS A O 1
ATOM 1308 N N . THR A 1 174 ? 8.230 -8.161 -15.850 1.00 94.00 174 THR A N 1
ATOM 1309 C CA . THR A 1 174 ? 8.344 -8.434 -17.284 1.00 94.00 174 THR A CA 1
ATOM 1310 C C . THR A 1 174 ? 7.963 -7.194 -18.070 1.00 94.00 174 THR A C 1
ATOM 1312 O O . THR A 1 174 ? 6.820 -6.745 -18.032 1.00 94.00 174 THR A O 1
ATOM 1315 N N . LEU A 1 175 ? 8.928 -6.642 -18.796 1.00 93.38 175 LEU A N 1
ATOM 1316 C CA . LEU A 1 175 ? 8.742 -5.492 -19.664 1.00 93.38 175 LEU A CA 1
ATOM 1317 C C . LEU A 1 175 ? 8.608 -5.965 -21.096 1.00 93.38 175 LEU A C 1
ATOM 1319 O O . LEU A 1 175 ? 9.450 -6.723 -21.571 1.00 93.38 175 LEU A O 1
ATOM 1323 N N . LYS A 1 176 ? 7.602 -5.464 -21.801 1.00 93.38 176 LYS A N 1
ATOM 1324 C CA . LYS A 1 176 ? 7.451 -5.696 -23.230 1.00 93.38 176 LYS A CA 1
ATOM 1325 C C . LYS A 1 176 ? 7.228 -4.382 -23.952 1.00 93.38 176 LYS A C 1
ATOM 1327 O O . LYS A 1 176 ? 6.337 -3.609 -23.595 1.00 93.38 176 LYS A O 1
ATOM 1332 N N . LEU A 1 177 ? 8.046 -4.153 -24.969 1.00 91.88 177 LEU A N 1
ATOM 1333 C CA . LEU A 1 177 ? 7.947 -3.004 -25.853 1.00 91.88 177 LEU A CA 1
ATOM 1334 C C . LEU A 1 177 ? 7.433 -3.489 -27.205 1.00 91.88 177 LEU A C 1
ATOM 1336 O O . LEU A 1 177 ? 7.989 -4.426 -27.768 1.00 91.88 177 LEU A O 1
ATOM 1340 N N . ASP A 1 178 ? 6.384 -2.856 -27.715 1.00 91.00 178 ASP A N 1
ATOM 1341 C CA . ASP A 1 178 ? 5.811 -3.130 -29.029 1.00 91.00 178 ASP A CA 1
ATOM 1342 C C . ASP A 1 178 ? 5.922 -1.879 -29.910 1.00 91.00 178 ASP A C 1
ATOM 1344 O O . ASP A 1 178 ? 5.441 -0.800 -29.564 1.00 91.00 178 ASP A O 1
ATOM 1348 N N . PHE A 1 179 ? 6.536 -2.026 -31.079 1.00 87.44 179 PHE A N 1
ATOM 1349 C CA . PHE A 1 179 ? 6.625 -1.004 -32.113 1.00 87.44 179 PHE A CA 1
ATOM 1350 C C . PHE A 1 179 ? 5.636 -1.272 -33.228 1.00 87.44 179 PHE A C 1
ATOM 1352 O O . PHE A 1 179 ? 5.613 -2.358 -33.806 1.00 87.44 179 PHE A O 1
ATOM 1359 N N . THR A 1 180 ? 4.872 -0.244 -33.587 1.00 86.19 180 THR A N 1
ATOM 1360 C CA . THR A 1 180 ? 3.951 -0.280 -34.722 1.00 86.19 180 THR A CA 1
ATOM 1361 C C . THR A 1 180 ? 4.028 1.009 -35.542 1.00 86.19 180 THR A C 1
ATOM 1363 O O . THR A 1 180 ? 3.970 2.123 -35.014 1.00 86.19 180 THR A O 1
ATOM 1366 N N . GLY A 1 181 ? 4.158 0.864 -36.862 1.00 80.44 181 GLY A N 1
ATOM 1367 C CA . GLY A 1 181 ? 4.009 1.963 -37.821 1.00 80.44 181 GLY A CA 1
ATOM 1368 C C . GLY A 1 181 ? 4.898 1.825 -39.056 1.00 80.44 181 GLY A C 1
ATOM 1369 O O . GLY A 1 181 ? 5.935 1.174 -39.019 1.00 80.44 181 GLY A O 1
ATOM 1370 N N . GLN A 1 182 ? 4.478 2.443 -40.166 1.00 75.56 182 GLN A N 1
ATOM 1371 C CA . GLN A 1 182 ? 5.254 2.549 -41.417 1.00 75.56 182 GLN A CA 1
ATOM 1372 C C . GLN A 1 182 ? 5.869 1.216 -41.899 1.00 75.56 182 GLN A C 1
ATOM 1374 O O . GLN A 1 182 ? 7.026 1.159 -42.311 1.00 75.56 182 GLN A O 1
ATOM 1379 N N . GLY A 1 183 ? 5.100 0.123 -41.811 1.00 73.75 183 GLY A N 1
ATOM 1380 C CA . GLY A 1 183 ? 5.528 -1.217 -42.236 1.00 73.75 183 GLY A CA 1
ATOM 1381 C C . GLY A 1 183 ? 6.504 -1.926 -41.289 1.00 73.75 183 GLY A C 1
ATOM 1382 O O . GLY A 1 183 ? 6.958 -3.023 -41.609 1.00 73.75 183 GLY A O 1
ATOM 1383 N N . LEU A 1 184 ? 6.822 -1.332 -40.134 1.00 79.31 184 LEU A N 1
ATOM 1384 C CA . LEU A 1 184 ? 7.566 -1.970 -39.055 1.00 79.31 184 LEU A CA 1
ATOM 1385 C C . LEU A 1 184 ? 6.592 -2.434 -37.968 1.00 79.31 184 LEU A C 1
ATOM 1387 O O . LEU A 1 184 ? 5.799 -1.658 -37.426 1.00 79.31 184 LEU A O 1
ATOM 1391 N N . THR A 1 185 ? 6.664 -3.720 -37.649 1.00 84.25 185 THR A N 1
ATOM 1392 C CA . THR A 1 185 ? 6.035 -4.301 -36.466 1.00 84.25 185 THR A CA 1
ATOM 1393 C C . THR A 1 185 ? 7.063 -5.193 -35.801 1.00 84.25 185 THR A C 1
ATOM 1395 O O . THR A 1 185 ? 7.523 -6.159 -36.405 1.00 84.25 185 THR A O 1
ATOM 1398 N N . ALA A 1 186 ? 7.473 -4.818 -34.597 1.00 86.88 186 ALA A N 1
ATOM 1399 C CA . ALA A 1 186 ? 8.466 -5.544 -33.820 1.00 86.88 186 ALA A CA 1
ATOM 1400 C C . ALA A 1 186 ? 8.084 -5.452 -32.347 1.00 86.88 186 ALA A C 1
ATOM 1402 O O . ALA A 1 186 ? 7.692 -4.387 -31.884 1.00 86.88 186 ALA A O 1
ATOM 1403 N N . GLY A 1 187 ? 8.187 -6.558 -31.626 1.00 89.50 187 GLY A N 1
ATOM 1404 C CA . GLY A 1 187 ? 7.882 -6.630 -30.205 1.00 89.50 187 GLY A CA 1
ATOM 1405 C C . GLY A 1 187 ? 8.906 -7.522 -29.530 1.00 89.50 187 GLY A C 1
ATOM 1406 O O . GLY A 1 187 ? 9.325 -8.509 -30.127 1.00 89.50 187 GLY A O 1
ATOM 1407 N N . GLU A 1 188 ? 9.331 -7.152 -28.330 1.00 93.31 188 GLU A N 1
ATOM 1408 C CA . GLU A 1 188 ? 10.322 -7.894 -27.556 1.00 93.31 188 GLU A CA 1
ATOM 1409 C C . GLU A 1 188 ? 9.993 -7.752 -26.078 1.00 93.31 188 GLU A C 1
ATOM 1411 O O . GLU A 1 188 ? 9.517 -6.704 -25.630 1.00 93.31 188 GLU A O 1
ATOM 1416 N N . SER A 1 189 ? 10.235 -8.825 -25.332 1.00 93.56 189 SER A N 1
ATOM 1417 C CA . SER A 1 189 ? 9.960 -8.905 -23.906 1.00 93.56 189 SER A CA 1
ATOM 1418 C C . SER A 1 189 ? 11.219 -9.297 -23.149 1.00 93.56 189 SER A C 1
ATOM 1420 O O . SER A 1 189 ? 11.955 -10.179 -23.579 1.00 93.56 189 SER A O 1
ATOM 1422 N N . ILE A 1 190 ? 11.434 -8.690 -21.988 1.00 93.75 190 ILE A N 1
ATOM 1423 C CA . ILE A 1 190 ? 12.547 -8.999 -21.096 1.00 93.75 190 ILE A CA 1
ATOM 1424 C C . ILE A 1 190 ? 12.073 -9.003 -19.648 1.00 93.75 190 ILE A C 1
ATOM 1426 O O . ILE A 1 190 ? 11.316 -8.133 -19.217 1.00 93.75 190 ILE A O 1
ATOM 1430 N N . THR A 1 191 ? 12.523 -9.995 -18.888 1.00 94.44 191 THR A N 1
ATOM 1431 C CA . THR A 1 191 ? 12.313 -10.034 -17.443 1.00 94.44 191 THR A CA 1
ATOM 1432 C C . THR A 1 191 ? 13.493 -9.371 -16.760 1.00 94.44 191 THR A C 1
ATOM 1434 O O . THR A 1 191 ? 14.644 -9.743 -16.990 1.00 94.44 191 THR A O 1
ATOM 1437 N N . ILE A 1 192 ? 13.200 -8.395 -15.910 1.00 92.00 192 ILE A N 1
ATOM 1438 C CA . ILE A 1 192 ? 14.198 -7.650 -15.164 1.00 92.00 192 ILE A CA 1
ATOM 1439 C C . ILE A 1 192 ? 14.126 -7.960 -13.669 1.00 92.00 192 ILE A C 1
ATOM 1441 O O . ILE A 1 192 ? 13.034 -7.983 -13.093 1.00 92.00 192 ILE A O 1
ATOM 1445 N N . PRO A 1 193 ? 15.277 -8.176 -13.013 1.00 88.56 193 PRO A N 1
ATOM 1446 C CA . PRO A 1 193 ? 15.342 -8.188 -11.564 1.00 88.56 193 PRO A CA 1
ATOM 1447 C C . PRO A 1 193 ? 15.373 -6.741 -11.062 1.00 88.56 193 PRO A C 1
ATOM 1449 O O . PRO A 1 193 ? 16.367 -6.045 -11.253 1.00 88.56 193 PRO A O 1
ATOM 1452 N N . ALA A 1 194 ? 14.301 -6.281 -10.417 1.00 86.56 194 ALA A N 1
ATOM 1453 C CA . ALA A 1 194 ? 14.317 -5.003 -9.719 1.00 86.56 194 ALA A CA 1
ATOM 1454 C C . ALA A 1 194 ? 14.657 -5.233 -8.244 1.00 86.56 194 ALA A C 1
ATOM 1456 O O . ALA A 1 194 ? 13.994 -6.020 -7.567 1.00 86.56 194 ALA A O 1
ATOM 1457 N N . ALA A 1 195 ? 15.693 -4.559 -7.748 1.00 85.81 195 ALA A N 1
ATOM 1458 C CA . ALA A 1 195 ? 16.087 -4.628 -6.347 1.00 85.81 195 ALA A CA 1
ATOM 1459 C C . ALA A 1 195 ? 15.941 -3.265 -5.648 1.00 85.81 195 ALA A C 1
ATOM 1461 O O . ALA A 1 195 ? 15.963 -2.218 -6.300 1.00 85.81 195 ALA A O 1
ATOM 1462 N N . PRO A 1 196 ? 15.840 -3.268 -4.310 1.00 85.69 196 PRO A N 1
ATOM 1463 C CA . PRO A 1 196 ? 15.901 -2.074 -3.477 1.00 85.69 196 PRO A CA 1
ATOM 1464 C C . PRO A 1 196 ? 16.996 -1.076 -3.857 1.00 85.69 196 PRO A C 1
ATOM 1466 O O . PRO A 1 196 ? 18.164 -1.458 -3.955 1.00 85.69 196 PRO A O 1
ATOM 1469 N N . ASN A 1 197 ? 16.648 0.212 -3.967 1.00 83.38 197 ASN A N 1
ATOM 1470 C CA . ASN A 1 197 ? 17.607 1.305 -4.182 1.00 83.38 197 ASN A CA 1
ATOM 1471 C C . ASN A 1 197 ? 18.501 1.075 -5.416 1.00 83.38 197 ASN A C 1
ATOM 1473 O O . ASN A 1 197 ? 19.704 1.362 -5.415 1.00 83.38 197 ASN A O 1
ATOM 1477 N N . GLN A 1 198 ? 17.922 0.501 -6.467 1.00 87.00 198 GLN A N 1
ATOM 1478 C CA . GLN A 1 198 ? 18.609 0.169 -7.705 1.00 87.00 198 GLN A CA 1
ATOM 1479 C C . GLN A 1 198 ? 17.886 0.803 -8.886 1.00 87.00 198 GLN A C 1
ATOM 1481 O O . GLN A 1 198 ? 16.656 0.817 -8.951 1.00 87.00 198 GLN A O 1
ATOM 1486 N N . VAL A 1 199 ? 18.667 1.304 -9.840 1.00 89.50 199 VAL A N 1
ATOM 1487 C CA . VAL A 1 199 ? 18.165 1.718 -11.146 1.00 89.50 199 VAL A CA 1
ATOM 1488 C C . VAL A 1 199 ? 18.444 0.598 -12.137 1.00 89.50 199 VAL A C 1
ATOM 1490 O O . VAL A 1 199 ? 19.602 0.256 -12.384 1.00 89.50 199 VAL A O 1
ATOM 1493 N N . THR A 1 200 ? 17.389 0.028 -12.704 1.00 91.69 200 THR A N 1
ATOM 1494 C CA . THR A 1 200 ? 17.470 -0.972 -13.765 1.00 91.69 200 THR A CA 1
ATOM 1495 C C . THR A 1 200 ? 17.250 -0.291 -15.103 1.00 91.69 200 THR A C 1
ATOM 1497 O O . THR A 1 200 ? 16.200 0.296 -15.358 1.00 91.69 200 THR A O 1
ATOM 1500 N N . TYR A 1 201 ? 18.262 -0.355 -15.953 1.00 92.62 201 TYR A N 1
ATOM 1501 C CA . TYR A 1 201 ? 18.224 0.167 -17.305 1.00 92.62 201 TYR A CA 1
ATOM 1502 C C . TYR A 1 201 ? 17.935 -0.969 -18.268 1.00 92.62 201 TYR A C 1
ATOM 1504 O O . TYR A 1 201 ? 18.557 -2.030 -18.190 1.00 92.62 201 TYR A O 1
ATOM 1512 N N . VAL A 1 202 ? 17.012 -0.721 -19.185 1.00 93.44 202 VAL A N 1
ATOM 1513 C CA . VAL A 1 202 ? 16.612 -1.671 -20.214 1.00 93.44 202 VAL A CA 1
ATOM 1514 C C . VAL A 1 202 ? 16.723 -0.984 -21.551 1.00 93.44 202 VAL A C 1
ATOM 1516 O O . VAL A 1 202 ? 16.035 0.001 -21.797 1.00 93.44 202 VAL A O 1
ATOM 1519 N N . GLU A 1 203 ? 17.591 -1.493 -22.411 1.00 92.69 203 GLU A N 1
ATOM 1520 C CA . GLU A 1 203 ? 17.769 -0.980 -23.759 1.00 92.69 203 GLU A CA 1
ATOM 1521 C C . GLU A 1 203 ? 17.137 -1.944 -24.754 1.00 92.69 203 GLU A C 1
ATOM 1523 O O . GLU A 1 203 ? 17.503 -3.115 -24.840 1.00 92.69 203 GLU A O 1
ATOM 1528 N N . PHE A 1 204 ? 16.188 -1.429 -25.528 1.00 91.44 204 PHE A N 1
ATOM 1529 C CA . PHE A 1 204 ? 15.667 -2.108 -26.700 1.00 91.44 204 PHE A CA 1
ATOM 1530 C C . PHE A 1 204 ? 16.404 -1.584 -27.927 1.00 91.44 204 PHE A C 1
ATOM 1532 O O . PHE A 1 204 ? 16.366 -0.390 -28.229 1.00 91.44 204 PHE A O 1
ATOM 1539 N N . VAL A 1 205 ? 17.074 -2.489 -28.636 1.00 90.06 205 VAL A N 1
ATOM 1540 C CA . VAL A 1 205 ? 17.824 -2.185 -29.853 1.00 90.06 205 VAL A CA 1
ATOM 1541 C C . VAL A 1 205 ? 17.091 -2.765 -31.053 1.00 90.06 205 VAL A C 1
ATOM 1543 O O . VAL A 1 205 ? 16.783 -3.956 -31.070 1.00 90.06 205 VAL A O 1
ATOM 1546 N N . ILE A 1 206 ? 16.826 -1.938 -32.066 1.00 88.12 206 ILE A N 1
ATOM 1547 C CA . ILE A 1 206 ? 16.262 -2.378 -33.346 1.00 88.12 206 ILE A CA 1
ATOM 1548 C C . ILE A 1 206 ? 17.361 -2.399 -34.411 1.00 88.12 206 ILE A C 1
ATOM 1550 O O . ILE A 1 206 ? 17.794 -1.353 -34.902 1.00 88.12 206 ILE A O 1
ATOM 1554 N N . THR A 1 207 ? 17.747 -3.601 -34.833 1.00 84.81 207 THR A N 1
ATOM 1555 C CA . THR A 1 207 ? 18.734 -3.829 -35.896 1.00 84.81 207 THR A CA 1
ATOM 1556 C C . THR A 1 207 ? 18.131 -4.770 -36.937 1.00 84.81 207 THR A C 1
ATOM 1558 O O . THR A 1 207 ? 17.561 -5.809 -36.611 1.00 84.81 207 THR A O 1
ATOM 1561 N N . ALA A 1 208 ? 18.213 -4.402 -38.221 1.00 81.25 208 ALA A N 1
ATOM 1562 C CA . ALA A 1 208 ? 17.692 -5.207 -39.335 1.00 81.25 208 ALA A CA 1
ATOM 1563 C C . ALA A 1 208 ? 16.221 -5.673 -39.165 1.00 81.25 208 ALA A C 1
ATOM 1565 O O . ALA A 1 208 ? 15.877 -6.807 -39.495 1.00 81.25 208 ALA A O 1
ATOM 1566 N N . ARG A 1 209 ? 15.344 -4.789 -38.656 1.00 76.44 209 ARG A N 1
ATOM 1567 C CA . ARG A 1 209 ? 13.915 -5.050 -38.347 1.00 76.44 209 ARG A CA 1
ATOM 1568 C C . ARG A 1 209 ? 13.654 -6.100 -37.260 1.00 76.44 209 ARG A C 1
ATOM 1570 O O . ARG A 1 209 ? 12.508 -6.498 -37.073 1.00 76.44 209 ARG A O 1
ATOM 1577 N N . LYS A 1 210 ? 14.682 -6.532 -36.535 1.00 83.44 210 LYS A N 1
ATOM 1578 C CA . LYS A 1 210 ? 14.545 -7.341 -35.325 1.00 83.44 210 LYS A CA 1
ATOM 1579 C C . LYS A 1 210 ? 14.806 -6.464 -34.114 1.00 83.44 210 LYS A C 1
ATOM 1581 O O . LYS A 1 210 ? 15.638 -5.562 -34.183 1.00 83.44 210 LYS A O 1
ATOM 1586 N N . MET A 1 211 ? 14.085 -6.728 -33.033 1.00 89.50 211 MET A N 1
ATOM 1587 C CA . MET A 1 211 ? 14.301 -6.064 -31.758 1.00 89.50 211 MET A CA 1
ATOM 1588 C C . MET A 1 211 ? 14.976 -7.034 -30.798 1.00 89.50 211 MET A C 1
ATOM 1590 O O . MET A 1 211 ? 14.626 -8.208 -30.759 1.00 89.50 211 MET A O 1
ATOM 1594 N N . THR A 1 212 ? 15.956 -6.540 -30.057 1.00 91.31 212 THR A N 1
ATOM 1595 C CA . THR A 1 212 ? 16.648 -7.279 -29.001 1.00 91.31 212 THR A CA 1
ATOM 1596 C C . THR A 1 212 ? 16.687 -6.419 -27.754 1.00 91.31 212 THR A C 1
ATOM 1598 O O . THR A 1 212 ? 16.892 -5.209 -27.862 1.00 91.31 212 THR A O 1
ATOM 1601 N N . ALA A 1 213 ? 16.523 -7.029 -26.587 1.00 92.75 213 ALA A N 1
ATOM 1602 C CA . ALA A 1 213 ? 16.571 -6.329 -25.313 1.00 92.75 213 ALA A CA 1
ATOM 1603 C C . ALA A 1 213 ? 17.847 -6.680 -24.540 1.00 92.75 213 ALA A C 1
ATOM 1605 O O . ALA A 1 213 ? 18.236 -7.845 -24.449 1.00 92.75 213 ALA A O 1
ATOM 1606 N N . THR A 1 214 ? 18.480 -5.673 -23.950 1.00 92.88 214 THR A N 1
ATOM 1607 C CA . THR A 1 214 ? 19.573 -5.832 -22.989 1.00 92.88 214 THR A CA 1
ATOM 1608 C C . THR A 1 214 ? 19.223 -5.095 -21.706 1.00 92.88 214 THR A C 1
ATOM 1610 O O . THR A 1 214 ? 18.474 -4.120 -21.706 1.00 92.88 214 THR A O 1
ATOM 1613 N N . THR A 1 215 ? 19.740 -5.580 -20.581 1.00 93.31 215 THR A N 1
ATOM 1614 C CA . THR A 1 215 ? 19.485 -4.979 -19.272 1.00 93.31 215 THR A CA 1
ATOM 1615 C C . THR A 1 215 ? 20.780 -4.853 -18.495 1.00 93.31 215 THR A C 1
ATOM 1617 O O . THR A 1 215 ? 21.637 -5.736 -18.539 1.00 93.31 215 THR A O 1
ATOM 1620 N N . TRP A 1 216 ? 20.909 -3.767 -17.744 1.00 93.06 216 TRP A N 1
ATOM 1621 C CA . TRP A 1 216 ? 21.960 -3.601 -16.749 1.00 93.06 216 TRP A CA 1
ATOM 1622 C C . TRP A 1 216 ? 21.421 -2.826 -15.561 1.00 93.06 216 TRP A C 1
ATOM 1624 O O . TRP A 1 216 ? 20.414 -2.127 -15.636 1.00 93.06 216 TRP A O 1
ATOM 1634 N N . THR A 1 217 ? 22.103 -2.949 -14.435 1.00 90.31 217 THR A N 1
ATOM 1635 C CA . THR A 1 217 ? 21.666 -2.321 -13.198 1.00 90.31 217 THR A CA 1
ATOM 1636 C C . THR A 1 217 ? 22.754 -1.433 -12.639 1.00 90.31 217 THR A C 1
ATOM 1638 O O . THR A 1 217 ? 23.921 -1.823 -12.627 1.00 90.31 217 THR A O 1
ATOM 1641 N N . ASN A 1 218 ? 22.369 -0.279 -12.109 1.00 84.81 218 ASN A N 1
ATOM 1642 C CA . ASN A 1 218 ? 23.246 0.583 -11.337 1.00 84.81 218 ASN A CA 1
ATOM 1643 C C . ASN A 1 218 ? 22.672 0.769 -9.932 1.00 84.81 218 ASN A C 1
ATOM 1645 O O . ASN A 1 218 ? 21.456 0.841 -9.754 1.00 84.81 218 ASN A O 1
ATOM 1649 N N . ARG A 1 219 ? 23.537 0.849 -8.923 1.00 78.00 219 ARG A N 1
ATOM 1650 C CA . ARG A 1 219 ? 23.100 1.174 -7.566 1.00 78.00 219 ARG A CA 1
ATOM 1651 C C . ARG A 1 219 ? 22.679 2.639 -7.565 1.00 78.00 219 ARG A C 1
ATOM 1653 O O . ARG A 1 219 ? 23.462 3.490 -7.983 1.00 78.00 219 ARG A O 1
ATOM 1660 N N . ALA A 1 220 ? 21.453 2.936 -7.141 1.00 62.53 220 ALA A N 1
ATOM 1661 C CA . ALA A 1 220 ? 21.051 4.322 -6.983 1.00 62.53 220 ALA A CA 1
ATOM 1662 C C . ALA A 1 220 ? 21.914 4.918 -5.864 1.00 62.53 220 ALA A C 1
ATOM 1664 O O . ALA A 1 220 ? 21.901 4.428 -4.733 1.00 62.53 220 ALA A O 1
ATOM 1665 N N . THR A 1 221 ? 22.721 5.930 -6.178 1.00 50.88 221 THR A N 1
ATOM 1666 C CA . THR A 1 221 ? 23.287 6.783 -5.134 1.00 50.88 221 THR A CA 1
ATOM 1667 C C . THR A 1 221 ? 22.121 7.492 -4.452 1.00 50.88 221 THR A C 1
ATOM 1669 O O . THR A 1 221 ? 21.292 8.058 -5.169 1.00 50.88 221 THR A O 1
ATOM 1672 N N . PRO A 1 222 ? 22.014 7.446 -3.113 1.00 48.12 222 PRO A N 1
ATOM 1673 C CA . PRO A 1 222 ? 21.002 8.223 -2.413 1.00 48.12 222 PRO A CA 1
ATOM 1674 C C . PRO A 1 222 ? 21.250 9.702 -2.734 1.00 48.12 222 PRO A C 1
ATOM 1676 O O . PRO A 1 222 ? 22.350 10.200 -2.488 1.00 48.12 222 PRO A O 1
ATOM 1679 N N . PHE A 1 223 ? 20.271 10.349 -3.365 1.00 45.75 223 PHE A N 1
ATOM 1680 C CA . PHE A 1 223 ? 20.224 11.801 -3.522 1.00 45.75 223 PHE A CA 1
ATOM 1681 C C . PHE A 1 223 ? 19.532 12.413 -2.308 1.00 45.75 223 PHE A C 1
ATOM 1683 O O . PHE A 1 223 ? 18.549 11.798 -1.834 1.00 45.75 223 PHE A O 1
#